Protein AF-A0A3N5NV02-F1 (afdb_monomer_lite)

Sequence (190 aa):
MDERTPALTETGPSPDLDQIIEIRDPDIDVEEVMARVRANVARRRAEGAYQEDLDAIAREVRDEVLATAAAEDLADRRSLVLTLAELDARWQLRERPFVSGLPVLGRLIVAARSAWNWMSTKWYVRPLIQQQSEFNGHAVRILRELVAEQQALADRVQNLEDLLRQQQIQIERLQSKSQDESGRGGSGRH

Secondary structure (DSSP, 8-state):
-----------PPPP-GGG------TT--HHHHHHHHHHHHHHHHHTTHHHHHHHHHHHHHHHHHHHHHHHHHHHHHHHHHHHHHHHHHHSS-PPPP-------S-HHHHHHHHHHHHHIIIIIHHHHHHHHHHHHHHHHHHHHHHHHHHHHHHHHHHHHHHHHHHHHHHHHHHHHHHHHHHHHHHTT--

Structure (mmCIF, N/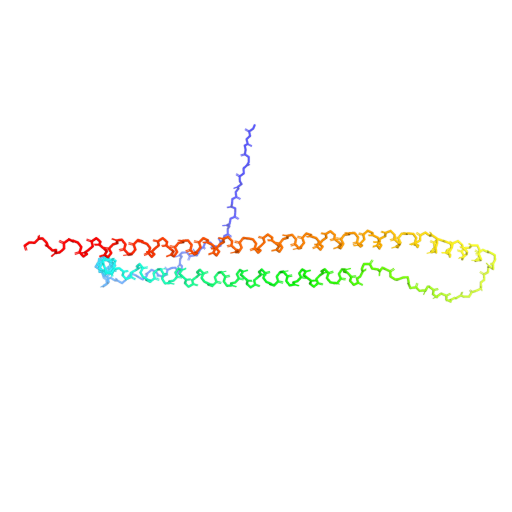CA/C/O backbone):
data_AF-A0A3N5NV02-F1
#
_entry.id   AF-A0A3N5NV02-F1
#
loop_
_atom_site.group_PDB
_atom_site.id
_atom_site.type_symbol
_atom_site.label_atom_id
_atom_site.label_alt_id
_atom_site.label_comp_id
_atom_site.label_asym_id
_atom_site.label_entity_id
_atom_site.label_seq_id
_atom_site.pdbx_PDB_ins_code
_atom_site.Cartn_x
_atom_site.Cartn_y
_atom_site.Cartn_z
_atom_site.occupancy
_atom_site.B_iso_or_equiv
_atom_site.auth_seq_id
_atom_site.auth_comp_id
_atom_site.auth_asym_id
_atom_site.auth_atom_id
_atom_site.pdbx_PDB_model_num
ATOM 1 N N . MET A 1 1 ? -23.987 34.991 -14.101 1.00 39.41 1 MET A N 1
ATOM 2 C CA . MET A 1 1 ? -23.636 33.860 -13.226 1.00 39.41 1 MET A CA 1
ATOM 3 C C . MET A 1 1 ? -24.910 33.077 -13.055 1.00 39.41 1 MET A C 1
ATOM 5 O O . MET A 1 1 ? -25.820 33.596 -12.432 1.00 39.41 1 MET A O 1
ATOM 9 N N . ASP A 1 2 ? -25.003 31.936 -13.723 1.00 39.97 2 ASP A N 1
ATOM 10 C CA . ASP A 1 2 ? -26.128 31.013 -13.600 1.00 39.97 2 ASP A CA 1
ATOM 11 C C . ASP A 1 2 ? -25.479 29.629 -13.545 1.00 39.97 2 ASP A C 1
ATOM 13 O O . ASP A 1 2 ? -24.818 29.202 -14.501 1.00 39.97 2 ASP A O 1
ATOM 17 N N . GLU A 1 3 ? -25.471 29.035 -12.355 1.00 49.16 3 GLU A N 1
ATOM 18 C CA . GLU A 1 3 ? -24.751 27.798 -12.076 1.00 49.16 3 GLU A CA 1
ATOM 19 C C . GLU A 1 3 ? -25.476 26.611 -12.713 1.00 49.16 3 GLU A C 1
ATOM 21 O O . GLU A 1 3 ? -26.600 26.255 -12.372 1.00 49.16 3 GLU A O 1
ATOM 26 N N . ARG A 1 4 ? -24.780 25.981 -13.660 1.00 53.44 4 ARG A N 1
ATOM 27 C CA . ARG A 1 4 ? -25.049 24.632 -14.155 1.00 53.44 4 ARG A CA 1
ATOM 28 C C . ARG A 1 4 ? -24.653 23.612 -13.091 1.00 53.44 4 ARG A C 1
ATOM 30 O O . ARG A 1 4 ? -23.475 23.600 -12.751 1.00 53.44 4 ARG A O 1
ATOM 37 N N . THR A 1 5 ? -25.519 22.664 -12.724 1.00 49.22 5 THR A N 1
ATOM 38 C CA . THR A 1 5 ? -25.190 21.216 -12.606 1.00 49.22 5 THR A CA 1
ATOM 39 C C . THR A 1 5 ? -26.480 20.372 -12.454 1.00 49.22 5 THR A C 1
ATOM 41 O O . THR A 1 5 ? -27.537 20.943 -12.217 1.00 49.22 5 THR A O 1
ATOM 44 N N . PRO A 1 6 ? -26.464 19.047 -12.701 1.00 48.53 6 PRO A N 1
ATOM 45 C CA . PRO A 1 6 ? -26.881 18.433 -13.956 1.00 48.53 6 PRO A CA 1
ATOM 46 C C . PRO A 1 6 ? -28.161 17.586 -13.827 1.00 48.53 6 PRO A C 1
ATOM 48 O O . PRO A 1 6 ? -28.534 17.119 -12.754 1.00 48.53 6 PRO A O 1
ATOM 51 N N . ALA A 1 7 ? -28.800 17.335 -14.968 1.00 44.41 7 ALA A N 1
ATOM 52 C CA . ALA A 1 7 ? -29.865 16.352 -15.102 1.00 44.41 7 ALA A CA 1
ATOM 53 C C . ALA A 1 7 ? -29.308 14.931 -14.907 1.00 44.41 7 ALA A C 1
ATOM 55 O O . ALA A 1 7 ? -28.459 14.482 -15.676 1.00 44.41 7 ALA A O 1
ATOM 56 N N . LEU A 1 8 ? -29.810 14.222 -13.8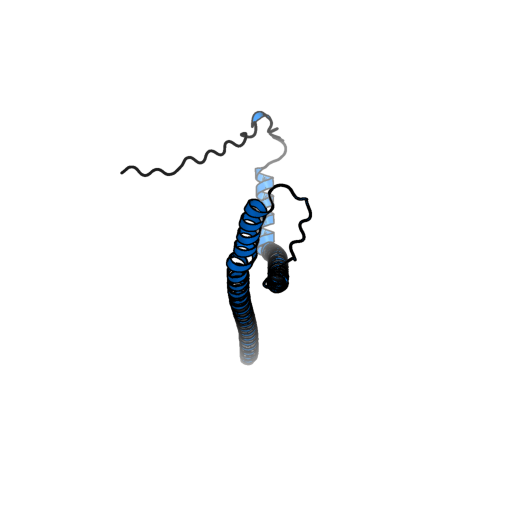95 1.00 44.81 8 LEU A N 1
ATOM 57 C CA . LEU A 1 8 ? -29.676 12.773 -13.775 1.00 44.81 8 LEU A 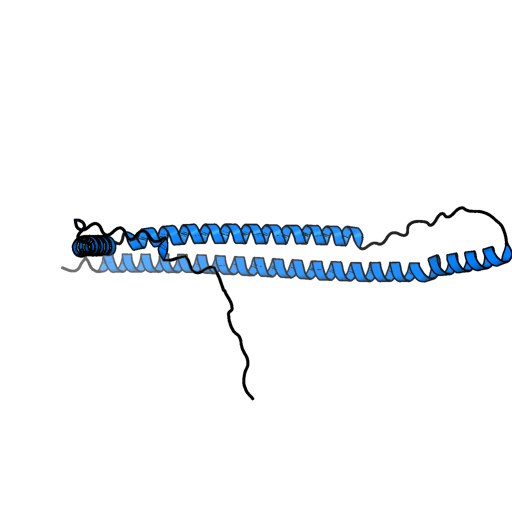CA 1
ATOM 58 C C . LEU A 1 8 ? -30.697 12.128 -14.719 1.00 44.81 8 LEU A C 1
ATOM 60 O O . LEU A 1 8 ? -31.854 11.915 -14.367 1.00 44.81 8 LEU A O 1
ATOM 64 N N . THR A 1 9 ? -30.283 11.867 -15.955 1.00 51.34 9 THR A N 1
ATOM 65 C CA . THR A 1 9 ? -30.969 10.922 -16.839 1.00 51.34 9 THR A CA 1
ATOM 66 C C . THR A 1 9 ? -30.591 9.504 -16.429 1.00 51.34 9 THR A C 1
ATOM 68 O O . THR A 1 9 ? -29.579 8.986 -16.889 1.00 51.34 9 THR A O 1
ATOM 71 N N . GLU A 1 10 ? -31.423 8.868 -15.607 1.00 47.19 10 GLU A N 1
ATOM 72 C CA . GLU A 1 10 ? -31.532 7.408 -15.562 1.00 47.19 10 GLU A CA 1
ATOM 73 C C . GLU A 1 10 ? -32.947 7.010 -15.985 1.00 47.19 10 GLU A C 1
ATOM 75 O O . GLU A 1 10 ? -33.859 6.825 -15.184 1.00 47.19 10 GLU A O 1
ATOM 80 N N . THR A 1 11 ? -33.144 6.908 -17.297 1.00 49.25 11 THR A N 1
ATOM 81 C CA . THR A 1 11 ? -34.257 6.166 -17.889 1.00 49.25 11 THR A CA 1
ATOM 82 C C . THR A 1 11 ? -33.937 4.675 -17.811 1.00 49.25 11 THR A C 1
ATOM 84 O O . THR A 1 11 ? -33.480 4.080 -18.787 1.00 49.25 11 THR A O 1
ATOM 87 N N . GLY A 1 12 ? -34.152 4.070 -16.644 1.00 54.41 12 GLY A N 1
ATOM 88 C CA . GLY A 1 12 ? -34.498 2.650 -16.589 1.00 54.41 12 GLY A CA 1
ATOM 89 C C . GLY A 1 12 ? -35.933 2.471 -17.107 1.00 54.41 12 GLY A C 1
ATOM 90 O O . GLY A 1 12 ? -36.740 3.392 -16.946 1.00 54.41 12 GLY A O 1
ATOM 91 N N . PRO A 1 13 ? -36.280 1.346 -17.760 1.00 55.25 13 PRO A N 1
ATOM 92 C CA . PRO A 1 13 ? -37.662 1.100 -18.157 1.00 55.25 13 PRO A CA 1
ATOM 93 C C . PRO A 1 13 ? -38.537 1.157 -16.901 1.00 55.25 13 PRO A C 1
ATOM 95 O O . PRO A 1 13 ? -38.320 0.387 -15.965 1.00 55.25 13 PRO A O 1
ATOM 98 N N . SER A 1 14 ? -39.491 2.097 -16.854 1.00 55.44 14 SER A N 1
ATOM 99 C CA . SER A 1 14 ? -40.532 2.058 -15.823 1.00 55.44 14 SER A CA 1
ATOM 100 C C . SER A 1 14 ? -41.189 0.682 -15.902 1.00 55.44 14 SER A C 1
ATOM 102 O O . SER A 1 14 ? -41.552 0.277 -17.010 1.00 55.44 14 SER A O 1
ATOM 104 N N . PRO A 1 15 ? -41.292 -0.058 -14.785 1.00 58.47 15 PRO A N 1
ATOM 105 C CA . PRO A 1 15 ? -41.992 -1.327 -14.791 1.00 58.47 15 PRO A CA 1
ATOM 106 C C . PRO A 1 15 ? -43.411 -1.052 -15.275 1.00 58.47 15 PRO A C 1
ATOM 108 O O . PRO A 1 15 ? -44.081 -0.157 -14.761 1.00 58.47 15 PRO A O 1
ATOM 111 N N . ASP A 1 16 ? -43.811 -1.774 -16.314 1.00 59.22 16 ASP A N 1
ATOM 112 C CA . ASP A 1 16 ? -45.139 -1.709 -16.906 1.00 59.22 16 ASP A CA 1
ATOM 113 C C . ASP A 1 16 ? -46.145 -2.101 -15.812 1.00 59.22 16 ASP A C 1
ATOM 115 O O . ASP A 1 16 ? -46.307 -3.281 -15.488 1.00 59.22 16 ASP A O 1
ATOM 119 N N . LEU A 1 17 ? -46.725 -1.098 -15.139 1.00 56.62 17 LEU A N 1
ATOM 120 C CA . LEU A 1 17 ? -47.575 -1.278 -13.951 1.00 56.62 17 LEU A CA 1
ATOM 121 C C . LEU A 1 17 ? -48.838 -2.094 -14.273 1.00 56.62 17 LEU A C 1
ATOM 123 O O . LEU A 1 17 ? -49.472 -2.629 -13.366 1.00 56.62 17 LEU A O 1
ATOM 127 N N . ASP A 1 18 ? -49.138 -2.257 -15.561 1.00 58.69 18 ASP A N 1
ATOM 128 C CA . ASP A 1 18 ? -50.227 -3.062 -16.104 1.00 58.69 18 ASP A CA 1
ATOM 129 C C . ASP A 1 18 ? -49.995 -4.583 -15.944 1.00 58.69 18 ASP A C 1
ATOM 131 O O . ASP A 1 18 ? -50.935 -5.366 -16.078 1.00 58.69 18 ASP A O 1
ATOM 135 N N . GLN A 1 19 ? -48.770 -5.028 -15.617 1.00 61.88 19 GLN A N 1
ATOM 136 C CA . GLN A 1 19 ? -48.456 -6.436 -15.303 1.00 61.88 19 GLN A CA 1
ATOM 137 C C . GLN A 1 19 ? -48.466 -6.756 -13.802 1.00 61.88 19 GLN A C 1
ATOM 139 O O . GLN A 1 19 ? -48.246 -7.906 -13.410 1.00 61.88 19 GLN A O 1
ATOM 144 N N . ILE A 1 20 ? -48.727 -5.769 -12.942 1.00 59.59 20 ILE A N 1
ATOM 145 C CA . ILE A 1 20 ? -48.900 -6.012 -11.511 1.00 59.59 20 ILE A CA 1
ATOM 146 C C . ILE A 1 20 ? -50.283 -6.634 -11.317 1.00 59.59 20 ILE A C 1
ATOM 148 O O . ILE A 1 20 ? -51.303 -5.949 -11.280 1.00 59.59 20 ILE A O 1
ATOM 152 N N . ILE A 1 21 ? -50.321 -7.960 -11.198 1.00 61.78 21 ILE A N 1
ATOM 153 C CA . ILE A 1 21 ? -51.529 -8.687 -10.807 1.00 61.78 21 ILE A CA 1
ATOM 154 C C . ILE A 1 21 ? -51.822 -8.324 -9.347 1.00 61.78 21 ILE A C 1
ATOM 156 O O . ILE A 1 21 ? -51.203 -8.851 -8.423 1.00 61.78 21 ILE A O 1
ATOM 160 N N . GLU A 1 22 ? -52.745 -7.386 -9.135 1.00 61.59 22 GLU A N 1
ATOM 161 C CA . GLU A 1 22 ? -53.203 -7.002 -7.802 1.00 61.59 22 GLU A CA 1
ATOM 162 C C . GLU A 1 22 ? -54.100 -8.113 -7.233 1.00 61.59 22 GLU A C 1
ATOM 164 O O . GLU A 1 22 ? -55.279 -8.235 -7.569 1.00 61.59 22 GLU A O 1
ATOM 169 N N . ILE A 1 23 ? -53.527 -8.959 -6.377 1.00 64.38 23 ILE A N 1
ATOM 170 C CA . ILE A 1 23 ? -54.255 -10.023 -5.680 1.00 64.38 23 ILE A CA 1
ATOM 171 C C . ILE A 1 23 ? -55.024 -9.385 -4.515 1.00 64.38 23 ILE A C 1
ATOM 173 O O . ILE A 1 23 ? -54.496 -9.240 -3.414 1.00 64.38 23 ILE A O 1
ATOM 177 N N . ARG A 1 24 ? -56.271 -8.967 -4.759 1.00 55.50 24 ARG A N 1
ATOM 178 C CA . ARG A 1 24 ? -57.214 -8.565 -3.703 1.00 55.50 24 ARG A CA 1
ATOM 179 C C . ARG A 1 24 ? -58.038 -9.780 -3.294 1.00 55.50 24 ARG A C 1
ATOM 181 O O . ARG A 1 24 ? -59.047 -10.074 -3.925 1.00 55.50 24 ARG A O 1
ATOM 188 N N . ASP A 1 25 ? -57.582 -10.493 -2.272 1.00 72.25 25 ASP A N 1
ATOM 189 C CA . ASP A 1 25 ? -58.357 -11.568 -1.655 1.00 72.25 25 ASP A CA 1
ATOM 190 C C . ASP A 1 25 ? -59.328 -10.952 -0.625 1.00 72.25 25 ASP A C 1
ATOM 192 O O . ASP A 1 25 ? -58.865 -10.409 0.382 1.00 72.25 25 ASP A O 1
ATOM 196 N N . PRO A 1 26 ? -60.651 -10.934 -0.882 1.00 67.38 26 PRO A N 1
ATOM 197 C CA . PRO A 1 26 ? -61.622 -10.277 -0.008 1.00 67.38 26 PRO A CA 1
ATOM 198 C C . PRO A 1 26 ? -61.791 -10.977 1.348 1.00 67.38 26 PRO A C 1
ATOM 200 O O . PRO A 1 26 ? -62.326 -10.360 2.268 1.00 67.38 26 PRO A O 1
ATOM 203 N N . ASP A 1 27 ? -61.325 -12.222 1.484 1.00 68.94 27 ASP A N 1
ATOM 204 C CA . ASP A 1 27 ? -61.403 -12.991 2.729 1.00 68.94 27 ASP A CA 1
ATOM 205 C C . ASP A 1 27 ? -60.181 -12.768 3.643 1.00 68.94 27 ASP A C 1
ATOM 207 O O . ASP A 1 27 ? -60.148 -13.251 4.778 1.00 68.94 27 ASP A O 1
ATOM 211 N N . ILE A 1 28 ? -59.169 -12.021 3.180 1.00 66.25 28 ILE A N 1
ATOM 212 C CA . ILE A 1 28 ? -57.981 -11.682 3.968 1.00 66.25 28 ILE A CA 1
ATOM 213 C C . ILE A 1 28 ? -58.134 -10.269 4.533 1.00 66.25 28 ILE A C 1
ATOM 215 O O . ILE A 1 28 ? -57.901 -9.270 3.853 1.00 66.25 28 ILE A O 1
ATOM 219 N N . ASP A 1 29 ? -58.461 -10.186 5.822 1.00 79.69 29 ASP A N 1
ATOM 220 C CA . ASP A 1 29 ? -58.440 -8.927 6.563 1.00 79.69 29 ASP A CA 1
ATOM 221 C C . ASP A 1 29 ? -56.985 -8.469 6.785 1.00 79.69 29 ASP A C 1
ATOM 223 O O . ASP A 1 29 ? -56.270 -8.912 7.691 1.00 79.69 29 ASP A O 1
ATOM 227 N N . VAL A 1 30 ? -56.521 -7.572 5.912 1.00 79.94 30 VAL A N 1
ATOM 228 C CA . VAL A 1 30 ? -55.179 -6.972 5.969 1.00 79.94 30 VAL A CA 1
ATOM 229 C C . VAL A 1 30 ? -54.965 -6.207 7.277 1.00 79.94 30 VAL A C 1
ATOM 231 O O . VAL A 1 30 ? -53.850 -6.195 7.808 1.00 79.94 30 VAL A O 1
ATOM 234 N N . GLU A 1 31 ? -56.014 -5.591 7.818 1.00 78.81 31 GLU A N 1
ATOM 235 C CA . GLU A 1 31 ? -55.974 -4.838 9.068 1.00 78.81 31 GLU A CA 1
ATOM 236 C C . GLU A 1 31 ? -55.642 -5.782 10.233 1.00 78.81 31 GLU A C 1
ATOM 238 O O . GLU A 1 31 ? -54.737 -5.503 11.032 1.00 78.81 31 GLU A O 1
ATOM 243 N N . GLU A 1 32 ? -56.307 -6.942 10.275 1.00 84.88 32 GLU A N 1
ATOM 244 C CA . GLU A 1 32 ? -56.071 -8.008 11.249 1.00 84.88 32 GLU A CA 1
ATOM 245 C C . GLU A 1 32 ? -54.673 -8.622 11.086 1.00 84.88 32 GLU A C 1
ATOM 247 O O . GLU A 1 32 ? -53.934 -8.774 12.067 1.00 84.88 32 GLU A O 1
ATOM 252 N N . VAL A 1 33 ? -54.252 -8.919 9.853 1.00 85.00 33 VAL A N 1
ATOM 253 C CA . VAL A 1 33 ? -52.918 -9.472 9.573 1.00 85.00 33 VAL A CA 1
ATOM 254 C C . VAL A 1 33 ? -51.827 -8.500 10.019 1.00 85.00 33 VAL A C 1
ATOM 256 O O . VAL A 1 33 ? -50.897 -8.898 10.725 1.00 85.00 33 VAL A O 1
ATOM 259 N N . MET A 1 34 ? -51.946 -7.216 9.684 1.00 82.56 34 MET A N 1
ATOM 260 C CA . MET A 1 34 ? -50.973 -6.198 10.078 1.00 82.56 34 MET A CA 1
ATOM 261 C C . MET A 1 34 ? -51.004 -5.934 11.584 1.00 82.56 34 MET A C 1
ATOM 263 O O . MET A 1 34 ? -49.951 -5.728 12.189 1.00 82.56 34 MET A O 1
ATOM 267 N N . ALA A 1 35 ? -52.171 -5.998 12.229 1.00 86.06 35 ALA A N 1
ATOM 268 C CA . ALA A 1 35 ? -52.272 -5.959 13.686 1.00 86.06 35 ALA A CA 1
ATOM 269 C C . ALA A 1 35 ? -51.541 -7.146 14.333 1.00 86.06 35 ALA A C 1
ATOM 271 O O . ALA A 1 35 ? -50.755 -6.951 15.265 1.00 86.06 35 ALA A O 1
ATOM 272 N N . ARG A 1 36 ? -51.709 -8.357 13.789 1.00 84.56 36 ARG A N 1
ATOM 273 C CA . ARG A 1 36 ? -51.037 -9.573 14.261 1.00 84.56 36 ARG A CA 1
ATOM 274 C C . ARG A 1 36 ? -49.525 -9.522 14.044 1.00 84.56 36 ARG A C 1
ATOM 276 O O . ARG A 1 36 ? -48.766 -9.928 14.923 1.00 84.56 36 ARG A O 1
ATOM 283 N N . VAL A 1 37 ? -49.070 -8.989 12.909 1.00 85.94 37 VAL A N 1
ATOM 284 C CA . VAL A 1 37 ? -47.643 -8.759 12.628 1.00 85.94 37 VAL A CA 1
ATOM 285 C C . VAL A 1 37 ? -47.069 -7.738 13.607 1.00 85.94 37 VAL A C 1
ATOM 287 O O . VAL A 1 37 ? -46.061 -8.029 14.248 1.00 85.94 37 VAL A O 1
ATOM 290 N N . ARG A 1 38 ? -47.729 -6.588 13.809 1.00 83.12 38 ARG A N 1
ATOM 291 C CA . ARG A 1 38 ? -47.294 -5.559 14.771 1.00 83.12 38 ARG A CA 1
ATOM 292 C C . ARG A 1 38 ? -47.187 -6.111 16.193 1.00 83.12 38 ARG A C 1
ATOM 294 O O . ARG A 1 38 ? -46.184 -5.864 16.857 1.00 83.12 38 ARG A O 1
ATOM 301 N N . ALA A 1 39 ? -48.166 -6.900 16.635 1.00 84.12 39 ALA A N 1
ATOM 302 C CA . ALA A 1 39 ? -48.150 -7.539 17.951 1.00 84.12 39 ALA A CA 1
ATOM 303 C C . ALA A 1 39 ? -46.997 -8.550 18.094 1.00 84.12 39 ALA A C 1
ATOM 305 O O . ALA A 1 39 ? -46.272 -8.536 19.089 1.00 84.12 39 ALA A O 1
ATOM 306 N N . ASN A 1 40 ? -46.773 -9.387 17.078 1.00 81.88 40 ASN A N 1
ATOM 307 C CA . ASN A 1 40 ? -45.671 -10.351 17.074 1.00 81.88 40 ASN A CA 1
ATOM 308 C C . ASN A 1 40 ? -44.295 -9.672 17.037 1.00 81.88 40 ASN A C 1
ATOM 310 O O . ASN A 1 40 ? -43.377 -10.125 17.721 1.00 81.88 40 ASN A O 1
ATOM 314 N N . VAL A 1 41 ? -44.152 -8.586 16.272 1.00 80.94 41 VAL A N 1
ATOM 315 C CA . VAL A 1 41 ? -42.926 -7.780 16.216 1.00 80.94 41 VAL A CA 1
ATOM 316 C C . VAL A 1 41 ? -42.673 -7.104 17.560 1.00 80.94 41 VAL A C 1
ATOM 318 O O . VAL A 1 41 ? -41.556 -7.181 18.057 1.00 80.94 41 VAL A O 1
ATOM 321 N N . ALA A 1 42 ? -43.689 -6.500 18.184 1.00 81.19 42 ALA A N 1
ATOM 322 C CA . ALA A 1 42 ? -43.561 -5.869 19.498 1.00 81.19 42 ALA A CA 1
ATOM 323 C C . ALA A 1 42 ? -43.149 -6.875 20.584 1.00 81.19 42 ALA A C 1
ATOM 325 O O . ALA A 1 42 ? -42.240 -6.590 21.361 1.00 81.19 42 ALA A O 1
ATOM 326 N N . ARG A 1 43 ? -43.753 -8.072 20.586 1.00 81.06 43 ARG A N 1
ATOM 327 C CA . ARG A 1 43 ? -43.387 -9.166 21.496 1.00 81.06 43 ARG A CA 1
ATOM 328 C C . ARG A 1 43 ? -41.926 -9.585 21.315 1.00 81.06 43 ARG A C 1
ATOM 330 O O . ARG A 1 43 ? -41.161 -9.542 22.268 1.00 81.06 43 ARG A O 1
ATOM 337 N N . ARG A 1 44 ? -41.513 -9.884 20.081 1.00 75.50 44 ARG A N 1
ATOM 338 C CA . ARG A 1 44 ? -40.125 -10.275 19.774 1.00 75.50 44 ARG A CA 1
ATOM 339 C C . ARG A 1 44 ? -39.104 -9.166 20.038 1.00 75.50 44 ARG A C 1
ATOM 341 O O . ARG A 1 44 ? -37.952 -9.449 20.345 1.00 75.50 44 ARG A O 1
ATOM 348 N N . ARG A 1 45 ? -39.513 -7.899 19.927 1.00 74.12 45 ARG A N 1
ATOM 349 C CA . ARG A 1 45 ? -38.683 -6.734 20.266 1.00 74.12 45 ARG A CA 1
ATOM 350 C C . ARG A 1 45 ? -38.506 -6.587 21.778 1.00 74.12 45 ARG A C 1
ATOM 352 O O . ARG A 1 45 ? -37.414 -6.250 22.213 1.00 74.12 45 ARG A O 1
ATOM 359 N N . ALA A 1 46 ? -39.545 -6.873 22.565 1.00 76.81 46 ALA A N 1
ATOM 360 C CA . ALA A 1 46 ? -39.462 -6.922 24.026 1.00 76.81 46 ALA A CA 1
ATOM 361 C C . ALA A 1 46 ? -38.623 -8.112 24.528 1.00 76.81 46 ALA A C 1
ATOM 363 O O . ALA A 1 46 ? -37.965 -8.008 25.556 1.00 76.81 46 ALA A O 1
ATOM 364 N N . GLU A 1 47 ? -38.610 -9.215 23.777 1.00 79.38 47 GLU A N 1
ATOM 365 C CA . GLU A 1 47 ? -37.787 -10.405 24.038 1.00 79.38 47 GLU A CA 1
ATOM 366 C C . GLU A 1 47 ? -36.314 -10.238 23.608 1.00 79.38 47 GLU A C 1
ATOM 368 O O . GLU A 1 47 ? -35.517 -11.142 23.823 1.00 79.38 47 GLU A O 1
ATOM 373 N N . GLY A 1 48 ? -35.931 -9.110 22.992 1.00 67.31 48 GLY A N 1
ATOM 374 C CA . GLY A 1 48 ? -34.548 -8.837 22.570 1.00 67.31 48 GLY A CA 1
ATOM 375 C C . GLY A 1 48 ? -34.061 -9.628 21.346 1.00 67.31 48 GLY A C 1
ATOM 376 O O . GLY A 1 48 ? -32.987 -9.336 20.828 1.00 67.31 48 GLY A O 1
ATOM 377 N N . ALA A 1 49 ? -34.869 -10.555 20.821 1.00 64.38 49 ALA A N 1
ATOM 378 C CA . ALA A 1 49 ? -34.494 -11.480 19.747 1.00 64.38 49 ALA A CA 1
ATOM 379 C C . ALA A 1 49 ? -34.045 -10.785 18.445 1.00 64.38 49 ALA A C 1
ATOM 381 O O . ALA A 1 49 ? -33.159 -11.273 17.755 1.00 64.38 49 ALA A O 1
ATOM 382 N N . TYR A 1 50 ? -34.605 -9.612 18.121 1.00 61.31 50 TYR A N 1
ATOM 383 C CA . TYR A 1 50 ? -34.162 -8.834 16.954 1.00 61.31 50 TYR A CA 1
ATOM 384 C C . TYR A 1 50 ? -32.779 -8.207 17.132 1.00 61.31 50 TYR A C 1
ATOM 386 O O . TYR A 1 50 ? -32.095 -7.972 16.143 1.00 61.31 50 TYR A O 1
ATOM 394 N N . GLN A 1 51 ? -32.385 -7.889 18.364 1.00 61.50 51 GLN A N 1
ATOM 395 C CA . GLN A 1 51 ? -31.100 -7.255 18.634 1.00 61.50 51 GLN A CA 1
ATOM 396 C C . GLN A 1 51 ? -29.972 -8.279 18.447 1.00 61.50 51 GLN A C 1
ATOM 398 O O . GLN A 1 51 ? -29.014 -8.011 17.734 1.00 61.50 51 GLN A O 1
ATOM 403 N N . GLU A 1 52 ? -30.151 -9.483 18.998 1.00 61.06 52 GLU A N 1
ATOM 404 C CA . GLU A 1 52 ? -29.188 -10.585 18.898 1.00 61.06 52 GLU A CA 1
ATOM 405 C C . GLU A 1 52 ? -28.996 -11.082 17.458 1.00 61.06 52 GLU A C 1
ATOM 407 O O . GLU A 1 52 ? -27.855 -11.264 17.031 1.00 61.06 52 GLU A O 1
ATOM 412 N N . ASP A 1 53 ? -30.085 -11.234 16.691 1.00 70.00 53 ASP A N 1
ATOM 413 C CA . ASP A 1 53 ? -30.016 -11.632 15.278 1.00 70.00 53 ASP A CA 1
ATOM 414 C C . ASP A 1 53 ? -29.324 -10.561 14.420 1.00 70.00 53 ASP A C 1
ATOM 416 O O . ASP A 1 53 ? -28.482 -10.881 13.582 1.00 70.00 53 ASP A O 1
ATOM 420 N N . LEU A 1 54 ? -29.622 -9.275 14.642 1.00 72.00 54 LEU A N 1
ATOM 421 C CA . LEU A 1 54 ? -28.959 -8.185 13.919 1.00 72.00 54 LEU A CA 1
ATOM 422 C C . LEU A 1 54 ? -27.476 -8.084 14.280 1.00 72.00 54 LEU A C 1
ATOM 424 O O . LEU A 1 54 ? -26.651 -7.886 13.392 1.00 72.00 54 LEU A O 1
ATOM 428 N N . ASP A 1 55 ? -27.127 -8.259 15.553 1.00 73.19 55 ASP A N 1
ATOM 429 C CA . ASP A 1 55 ? -25.741 -8.238 16.016 1.00 73.19 55 ASP A CA 1
ATOM 430 C C . ASP A 1 55 ? -24.955 -9.465 15.531 1.00 73.19 55 ASP A C 1
ATOM 432 O O . ASP A 1 55 ? -23.740 -9.386 15.335 1.00 73.19 55 ASP A O 1
ATOM 436 N N . ALA A 1 56 ? -25.609 -10.614 15.342 1.00 73.44 56 ALA A N 1
ATOM 437 C CA . ALA A 1 56 ? -25.007 -11.804 14.745 1.00 73.44 56 ALA A CA 1
ATOM 438 C C . ALA A 1 56 ? -24.715 -11.592 13.254 1.00 73.44 56 ALA A C 1
ATOM 440 O O . ALA A 1 56 ? -23.574 -11.767 12.828 1.00 73.44 56 ALA A O 1
ATOM 441 N N . ILE A 1 57 ? -25.702 -11.112 12.495 1.00 75.25 57 ILE A N 1
ATOM 442 C CA . ILE A 1 57 ? -25.553 -10.807 11.065 1.00 75.25 57 ILE A CA 1
ATOM 443 C C . ILE A 1 57 ? -24.514 -9.695 10.856 1.00 75.25 57 ILE A C 1
ATOM 445 O O . ILE A 1 57 ? -23.658 -9.789 9.981 1.00 75.25 57 ILE A O 1
ATOM 449 N N . ALA A 1 58 ? -24.534 -8.646 11.683 1.00 74.62 58 ALA A N 1
ATOM 450 C CA . ALA A 1 58 ? -23.571 -7.551 11.596 1.00 74.62 58 ALA A CA 1
ATOM 451 C C . ALA A 1 58 ? -22.133 -8.004 11.894 1.00 74.62 58 ALA A C 1
ATOM 453 O O . ALA A 1 58 ? -21.193 -7.452 11.320 1.00 74.62 58 ALA A O 1
ATOM 454 N N . ARG A 1 59 ? -21.948 -8.992 12.782 1.00 74.62 59 ARG A N 1
ATOM 455 C CA . ARG A 1 59 ? -20.638 -9.610 13.036 1.00 74.62 59 ARG A CA 1
ATOM 456 C C . ARG A 1 59 ? -20.178 -10.446 11.850 1.00 74.62 59 ARG A C 1
ATOM 458 O O . ARG A 1 59 ? -19.062 -10.246 11.393 1.00 74.62 59 ARG A O 1
ATOM 465 N N . GLU A 1 60 ? -21.047 -11.299 11.321 1.00 81.31 60 GLU A N 1
ATOM 466 C CA . GLU A 1 60 ? -20.744 -12.151 10.167 1.00 81.31 60 GLU A CA 1
ATOM 467 C C . GLU A 1 60 ? -20.330 -11.328 8.938 1.00 81.31 60 GLU A C 1
ATOM 469 O O . GLU A 1 60 ? -19.259 -11.547 8.375 1.00 81.31 60 GLU A O 1
ATOM 474 N N . VAL A 1 61 ? -21.106 -10.294 8.598 1.00 80.38 61 VAL A N 1
ATOM 475 C CA . VAL A 1 61 ? -20.792 -9.389 7.480 1.00 80.38 61 VAL A CA 1
ATOM 476 C C . VAL A 1 61 ? -19.490 -8.624 7.727 1.00 80.38 61 VAL A C 1
ATOM 478 O O . VAL A 1 61 ? -18.692 -8.440 6.810 1.00 80.38 61 VAL A O 1
ATOM 481 N N . ARG A 1 62 ? -19.242 -8.168 8.961 1.00 75.69 62 ARG A N 1
ATOM 482 C CA . ARG A 1 62 ? -17.989 -7.481 9.302 1.00 75.69 62 ARG A CA 1
ATOM 483 C C . ARG A 1 62 ? -16.784 -8.403 9.123 1.00 75.69 62 ARG A C 1
ATOM 485 O O . ARG A 1 62 ? -15.783 -7.963 8.563 1.00 75.69 62 ARG A O 1
ATOM 492 N N . ASP A 1 63 ? -16.874 -9.638 9.599 1.00 79.38 63 ASP A N 1
ATOM 493 C CA . ASP A 1 63 ? -15.779 -10.604 9.534 1.00 79.38 63 ASP A CA 1
ATOM 494 C C . ASP A 1 63 ? -15.467 -10.986 8.080 1.00 79.38 63 ASP A C 1
ATOM 496 O O . ASP A 1 63 ? -14.298 -11.044 7.698 1.00 79.38 63 ASP A O 1
ATOM 500 N N . GLU A 1 64 ? -16.491 -11.148 7.240 1.00 78.62 64 GLU A N 1
ATOM 501 C CA . GLU A 1 64 ? -16.329 -11.413 5.807 1.00 78.62 64 GLU A CA 1
ATOM 502 C C . GLU A 1 64 ? -15.686 -10.231 5.060 1.00 78.62 64 GLU A C 1
ATOM 504 O O . GLU A 1 64 ? -14.750 -10.416 4.273 1.00 78.62 64 GLU A O 1
ATOM 509 N N . VAL A 1 65 ? -16.121 -8.999 5.347 1.00 73.12 65 VAL A N 1
ATOM 510 C CA . VAL A 1 65 ? -15.537 -7.783 4.756 1.00 73.12 65 VAL A CA 1
ATOM 511 C C . VAL A 1 65 ? -14.079 -7.602 5.191 1.00 73.12 65 VAL A C 1
ATOM 513 O O . VAL A 1 65 ? -13.227 -7.299 4.356 1.00 73.12 65 VAL A O 1
ATOM 516 N N . LEU A 1 66 ? -13.760 -7.833 6.470 1.00 75.56 66 LEU A N 1
ATOM 517 C CA . LEU A 1 66 ? -12.386 -7.760 6.980 1.00 75.56 66 LEU A CA 1
ATOM 518 C C . LEU A 1 66 ? -11.490 -8.848 6.378 1.00 75.56 66 LEU A C 1
ATOM 520 O O . LEU A 1 66 ? -10.349 -8.565 6.014 1.00 75.56 66 LEU A O 1
ATOM 524 N N . ALA A 1 67 ? -11.996 -10.075 6.241 1.00 71.81 67 ALA A N 1
ATOM 525 C CA . ALA A 1 67 ? -11.257 -11.176 5.630 1.00 71.81 67 ALA A CA 1
ATOM 526 C C . ALA A 1 67 ? -10.955 -10.909 4.148 1.00 71.81 67 ALA A C 1
ATOM 528 O O . ALA A 1 67 ? -9.839 -11.158 3.690 1.00 71.81 67 ALA A O 1
ATOM 529 N N . THR A 1 68 ? -11.925 -10.355 3.417 1.00 71.12 68 THR A N 1
ATOM 530 C CA . THR A 1 68 ? -11.766 -9.992 2.003 1.00 71.12 68 THR A CA 1
ATOM 531 C C . THR A 1 68 ? -10.752 -8.861 1.841 1.00 71.12 68 THR A C 1
ATOM 533 O O . THR A 1 68 ? -9.805 -8.998 1.069 1.00 71.12 68 THR A O 1
ATOM 536 N N . ALA A 1 69 ? -10.865 -7.796 2.641 1.00 63.97 69 ALA A N 1
ATOM 537 C CA . ALA A 1 69 ? -9.923 -6.677 2.615 1.00 63.97 69 ALA A CA 1
ATOM 538 C C . ALA A 1 69 ? -8.485 -7.105 2.967 1.00 63.97 69 ALA A C 1
ATOM 540 O O . ALA A 1 69 ? -7.527 -6.668 2.330 1.00 63.97 69 ALA A O 1
ATOM 541 N N . ALA A 1 70 ? -8.318 -8.001 3.945 1.00 66.94 70 ALA A N 1
ATOM 542 C CA . ALA A 1 70 ? -7.009 -8.546 4.301 1.00 66.94 70 ALA A CA 1
ATOM 543 C C . ALA A 1 70 ? -6.418 -9.427 3.184 1.00 66.94 70 ALA A C 1
ATOM 545 O O . ALA A 1 70 ? -5.210 -9.395 2.939 1.00 66.94 70 ALA A O 1
ATOM 546 N N . ALA A 1 71 ? -7.253 -10.209 2.494 1.00 67.31 71 ALA A N 1
ATOM 547 C CA . ALA A 1 71 ? -6.820 -11.029 1.366 1.00 67.31 71 ALA A CA 1
ATOM 548 C C . ALA A 1 71 ? -6.378 -10.174 0.165 1.00 67.31 71 ALA A C 1
ATOM 550 O O . ALA A 1 71 ? -5.367 -10.494 -0.465 1.00 67.31 71 ALA A O 1
ATOM 551 N N . GLU A 1 72 ? -7.092 -9.082 -0.118 1.00 70.00 72 GLU A N 1
ATOM 552 C CA . GLU A 1 72 ? -6.741 -8.116 -1.165 1.00 70.00 72 GLU A CA 1
ATOM 553 C C . GLU A 1 72 ? -5.423 -7.388 -0.853 1.00 70.00 72 GLU A C 1
ATOM 555 O O . GLU A 1 72 ? -4.521 -7.385 -1.690 1.00 70.00 72 GLU A O 1
A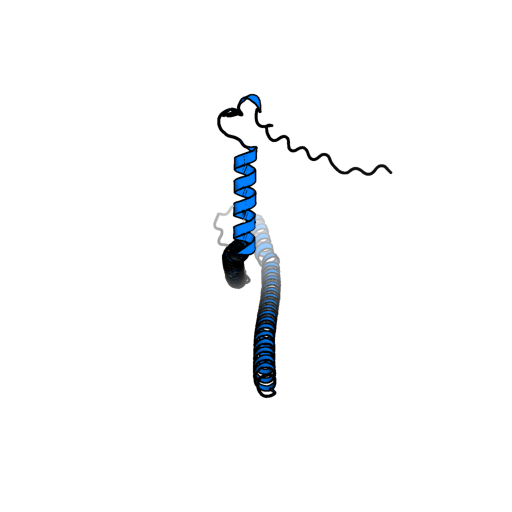TOM 560 N N . ASP A 1 73 ? -5.237 -6.880 0.371 1.00 72.69 73 ASP A N 1
ATOM 561 C CA . ASP A 1 73 ? -3.995 -6.199 0.779 1.00 72.69 73 ASP A CA 1
ATOM 562 C C . ASP A 1 73 ? -2.768 -7.133 0.723 1.00 72.69 73 ASP A C 1
ATOM 564 O O . ASP A 1 73 ? -1.690 -6.751 0.253 1.00 72.69 73 ASP A O 1
ATOM 568 N N . LEU A 1 74 ? -2.921 -8.401 1.126 1.00 70.62 74 LEU A N 1
ATOM 569 C CA . LEU A 1 74 ? -1.861 -9.407 0.992 1.00 70.62 74 LEU A CA 1
ATOM 570 C C . LEU A 1 74 ? -1.537 -9.722 -0.476 1.00 70.62 74 LEU A C 1
ATOM 572 O O . LEU A 1 74 ? -0.363 -9.913 -0.819 1.00 70.62 74 LEU A O 1
ATOM 576 N N . ALA A 1 75 ? -2.550 -9.790 -1.344 1.00 71.00 75 ALA A N 1
ATOM 577 C CA . ALA A 1 75 ? -2.373 -10.030 -2.773 1.00 71.00 75 ALA A CA 1
ATOM 578 C C . ALA A 1 75 ? -1.655 -8.856 -3.459 1.00 71.00 75 ALA A C 1
ATOM 580 O O . ALA A 1 75 ? -0.693 -9.081 -4.203 1.00 71.00 75 ALA A O 1
ATOM 581 N N . ASP A 1 76 ? -2.042 -7.621 -3.143 1.00 74.56 76 ASP A N 1
ATOM 582 C CA . ASP A 1 76 ? -1.414 -6.401 -3.653 1.00 74.56 76 ASP A CA 1
ATOM 583 C C . ASP A 1 76 ? 0.026 -6.253 -3.166 1.00 74.56 76 ASP A C 1
ATOM 585 O O . ASP A 1 76 ? 0.940 -5.983 -3.952 1.00 74.56 76 ASP A O 1
ATOM 589 N N . ARG A 1 77 ? 0.292 -6.523 -1.884 1.00 72.50 77 ARG A N 1
ATOM 590 C CA . ARG A 1 77 ? 1.663 -6.462 -1.365 1.00 72.50 77 ARG A CA 1
ATOM 591 C C . ARG A 1 77 ? 2.552 -7.525 -2.020 1.00 72.50 77 ARG A C 1
ATOM 593 O O . ARG A 1 77 ? 3.713 -7.253 -2.334 1.00 72.50 77 ARG A O 1
ATOM 600 N N . ARG A 1 78 ? 2.014 -8.716 -2.308 1.00 71.31 78 ARG A N 1
ATOM 601 C CA . ARG A 1 78 ? 2.733 -9.782 -3.028 1.00 71.31 78 ARG A CA 1
ATOM 602 C C . ARG A 1 78 ? 3.012 -9.413 -4.484 1.00 71.31 78 ARG A C 1
ATOM 604 O O . ARG A 1 78 ? 4.124 -9.652 -4.958 1.00 71.31 78 ARG A O 1
ATOM 611 N N . SER A 1 79 ? 2.038 -8.838 -5.188 1.00 75.88 79 SER A N 1
ATOM 612 C CA . SER A 1 79 ? 2.198 -8.416 -6.584 1.00 75.88 79 SER A CA 1
ATOM 613 C C . SER A 1 79 ? 3.253 -7.314 -6.718 1.00 75.88 79 SER A C 1
ATOM 615 O O . SER A 1 79 ? 4.100 -7.362 -7.616 1.00 75.88 79 SER A O 1
ATOM 617 N N . LEU A 1 80 ? 3.290 -6.385 -5.763 1.00 74.75 80 LEU A N 1
ATOM 618 C CA . LEU A 1 80 ? 4.277 -5.315 -5.702 1.00 74.75 80 LEU A CA 1
ATOM 619 C C . LEU A 1 80 ? 5.694 -5.859 -5.470 1.00 74.75 80 LEU A C 1
ATOM 621 O O . LEU A 1 80 ? 6.623 -5.472 -6.180 1.00 74.75 80 LEU A O 1
ATOM 625 N N . VAL A 1 81 ? 5.865 -6.805 -4.539 1.00 76.56 81 VAL A N 1
ATOM 626 C CA . VAL A 1 81 ? 7.158 -7.475 -4.297 1.00 76.56 81 VAL A CA 1
ATOM 627 C C . VAL A 1 81 ? 7.660 -8.190 -5.553 1.00 76.56 81 VAL A C 1
ATOM 629 O O . VAL A 1 81 ? 8.834 -8.060 -5.905 1.00 76.56 81 VAL A O 1
ATOM 632 N N . LEU A 1 82 ? 6.781 -8.906 -6.260 1.00 76.81 82 LEU A N 1
ATOM 633 C CA . LEU A 1 82 ? 7.134 -9.578 -7.514 1.00 76.81 82 LEU A CA 1
ATOM 634 C C . LEU A 1 82 ? 7.520 -8.575 -8.608 1.00 76.81 82 LEU A C 1
ATOM 636 O O . LEU A 1 82 ? 8.530 -8.763 -9.282 1.00 76.81 82 LEU A O 1
ATOM 640 N N . THR A 1 83 ? 6.770 -7.480 -8.733 1.00 73.12 83 THR A N 1
ATOM 641 C CA . THR A 1 83 ? 7.037 -6.430 -9.725 1.00 73.12 83 THR A CA 1
ATOM 642 C C . THR A 1 83 ? 8.374 -5.742 -9.459 1.00 73.12 83 THR A C 1
ATOM 644 O O . THR A 1 83 ? 9.145 -5.513 -10.389 1.00 73.12 83 THR A O 1
ATOM 647 N N . LEU A 1 84 ? 8.704 -5.463 -8.194 1.00 74.06 84 LEU A N 1
ATOM 648 C CA . LEU A 1 84 ? 10.007 -4.909 -7.820 1.00 74.06 84 LEU A CA 1
ATOM 649 C C . LEU A 1 84 ? 11.155 -5.884 -8.071 1.00 74.06 84 LEU A C 1
ATOM 651 O O . LEU A 1 84 ? 12.219 -5.457 -8.517 1.00 74.06 84 LEU A O 1
ATOM 655 N N . ALA A 1 85 ? 10.953 -7.177 -7.816 1.00 72.12 85 ALA A N 1
ATOM 656 C CA . ALA A 1 85 ? 11.939 -8.201 -8.145 1.00 72.12 85 ALA A CA 1
ATOM 657 C C . ALA A 1 85 ? 12.174 -8.291 -9.663 1.00 72.12 85 ALA A C 1
ATOM 659 O O . ALA A 1 85 ? 13.312 -8.431 -10.109 1.00 72.12 85 ALA A O 1
ATOM 660 N N . GLU A 1 86 ? 11.122 -8.154 -10.470 1.00 72.62 86 GLU A N 1
ATOM 661 C CA . GLU A 1 86 ? 11.229 -8.146 -11.929 1.00 72.62 86 GLU A CA 1
ATOM 662 C C . GLU A 1 86 ? 11.886 -6.865 -12.464 1.00 72.62 86 GLU A C 1
ATOM 664 O O . GLU A 1 86 ? 12.713 -6.935 -13.379 1.00 72.62 86 GLU A O 1
ATOM 669 N N . LEU A 1 87 ? 11.593 -5.705 -11.866 1.00 71.56 87 LEU A N 1
ATOM 670 C CA . LEU A 1 87 ? 12.275 -4.445 -12.171 1.00 71.56 87 LEU A CA 1
ATOM 671 C C . LEU A 1 87 ? 13.773 -4.540 -11.847 1.00 71.56 87 LEU A C 1
ATOM 673 O O . LEU A 1 87 ? 14.609 -4.130 -12.651 1.00 71.56 87 LEU A O 1
ATOM 677 N N . ASP A 1 88 ? 14.117 -5.136 -10.704 1.00 68.88 88 ASP A N 1
ATOM 678 C CA . ASP A 1 88 ? 15.501 -5.359 -10.287 1.00 68.88 88 ASP A CA 1
ATOM 679 C C . ASP A 1 88 ? 16.227 -6.366 -11.197 1.00 68.88 88 ASP A C 1
ATOM 681 O O . ASP A 1 88 ? 17.389 -6.186 -11.547 1.00 68.88 88 ASP A O 1
ATOM 685 N N . ALA A 1 89 ? 15.545 -7.397 -11.690 1.00 69.81 89 ALA A N 1
ATOM 686 C CA . ALA A 1 89 ? 16.142 -8.312 -12.662 1.00 69.81 89 ALA A CA 1
ATOM 687 C C . ALA A 1 89 ? 16.424 -7.641 -14.023 1.00 69.81 89 ALA A C 1
ATOM 689 O O . ALA A 1 89 ? 17.278 -8.103 -14.784 1.00 69.81 89 ALA A O 1
ATOM 690 N N . ARG A 1 90 ? 15.699 -6.563 -14.347 1.00 66.81 90 ARG A N 1
ATOM 691 C CA . ARG A 1 90 ? 15.731 -5.892 -15.656 1.00 66.81 90 ARG A CA 1
ATOM 692 C C . ARG A 1 90 ? 16.427 -4.534 -15.657 1.00 66.81 90 ARG A C 1
ATOM 694 O O . ARG A 1 90 ? 16.577 -3.956 -16.733 1.00 66.81 90 ARG A O 1
ATOM 701 N N . TRP A 1 91 ? 16.877 -4.025 -14.506 1.00 61.31 91 TRP A N 1
ATOM 702 C CA . TRP A 1 91 ? 17.500 -2.698 -14.437 1.00 61.31 91 TRP A CA 1
ATOM 703 C C . TRP A 1 91 ? 18.812 -2.624 -15.236 1.00 61.31 91 TRP A C 1
ATOM 705 O O . TRP A 1 91 ? 19.130 -1.566 -15.777 1.00 61.31 91 TRP A O 1
ATOM 715 N N . GLN A 1 92 ? 19.539 -3.743 -15.377 1.00 51.97 92 GLN A N 1
ATOM 716 C CA . GLN A 1 92 ? 20.726 -3.842 -16.232 1.00 51.97 92 GLN A CA 1
ATOM 717 C C . GLN A 1 92 ? 20.361 -4.180 -17.677 1.00 51.97 92 GLN A C 1
ATOM 719 O O . GLN A 1 92 ? 20.070 -5.328 -18.028 1.00 51.97 92 GLN A O 1
ATOM 724 N N . LEU A 1 93 ? 20.467 -3.185 -18.550 1.00 56.22 93 LEU A N 1
ATOM 725 C CA . LEU A 1 93 ? 20.262 -3.362 -19.978 1.00 56.22 93 LEU A CA 1
ATOM 726 C C . LEU A 1 93 ? 21.546 -3.941 -20.614 1.00 56.22 93 LEU A C 1
ATOM 728 O O . LEU A 1 93 ? 22.541 -3.244 -20.800 1.00 56.22 93 LEU A O 1
ATOM 732 N N . ARG A 1 94 ? 21.557 -5.248 -20.914 1.00 51.91 94 ARG A N 1
ATOM 733 C CA . ARG A 1 94 ? 22.705 -5.933 -21.547 1.00 51.91 94 ARG A CA 1
ATOM 734 C C . ARG A 1 94 ? 22.746 -5.671 -23.058 1.00 51.91 94 ARG A C 1
ATOM 736 O O . ARG A 1 94 ? 21.798 -6.006 -23.767 1.00 51.91 94 ARG A O 1
ATOM 743 N N . GLU A 1 95 ? 23.861 -5.134 -23.561 1.00 47.47 95 GLU A N 1
ATOM 744 C CA . GLU A 1 95 ? 24.115 -4.972 -25.003 1.00 47.47 95 GLU A CA 1
ATOM 745 C C . GLU A 1 95 ? 24.078 -6.336 -25.725 1.00 47.47 95 GLU A C 1
ATOM 747 O O . GLU A 1 95 ? 24.812 -7.259 -25.370 1.00 47.47 95 GLU A O 1
ATOM 752 N N . ARG A 1 96 ? 23.244 -6.475 -26.768 1.00 47.25 96 ARG A N 1
ATOM 753 C CA . ARG A 1 96 ? 23.316 -7.611 -27.704 1.00 47.25 96 ARG A CA 1
ATOM 754 C C . ARG A 1 96 ? 24.325 -7.282 -28.810 1.00 47.25 96 ARG A C 1
ATOM 756 O O . ARG A 1 96 ? 24.206 -6.214 -29.413 1.00 47.25 96 ARG A O 1
ATOM 763 N N . PRO A 1 97 ? 25.296 -8.160 -29.121 1.00 48.12 97 PRO A N 1
ATOM 764 C CA . PRO A 1 97 ? 26.232 -7.900 -30.207 1.00 48.12 97 PRO A CA 1
ATOM 765 C C . PRO A 1 97 ? 25.492 -7.884 -31.551 1.00 48.12 97 PRO A C 1
ATOM 767 O O . PRO A 1 97 ? 24.821 -8.847 -31.920 1.00 48.12 97 PRO A O 1
ATOM 770 N N . PHE A 1 98 ? 25.623 -6.781 -32.290 1.00 46.34 98 PHE A N 1
ATOM 771 C CA . PHE A 1 98 ? 25.126 -6.668 -33.659 1.00 46.34 98 PHE A CA 1
ATOM 772 C C . PHE A 1 98 ? 26.026 -7.474 -34.604 1.00 46.34 98 PHE A C 1
ATOM 774 O O . PHE A 1 98 ? 27.181 -7.115 -34.826 1.00 46.34 98 PHE A O 1
ATOM 781 N N . VAL A 1 99 ? 25.486 -8.542 -35.190 1.00 44.44 99 VAL A N 1
ATOM 782 C CA . VAL A 1 99 ? 26.077 -9.245 -36.338 1.00 44.44 99 VAL A CA 1
ATOM 783 C C . VAL A 1 99 ? 25.187 -9.006 -37.550 1.00 44.44 99 VAL A C 1
ATOM 785 O O . VAL A 1 99 ? 24.071 -9.514 -37.617 1.00 44.44 99 VAL A O 1
ATOM 788 N N . SER A 1 100 ? 25.666 -8.214 -38.507 1.00 48.72 100 SER A N 1
ATOM 789 C CA . SER A 1 100 ? 25.015 -8.028 -39.804 1.00 48.72 100 SER A CA 1
ATOM 790 C C . SER A 1 100 ? 25.962 -8.456 -40.923 1.00 48.72 100 SER A C 1
ATOM 792 O O . SER A 1 100 ? 27.028 -7.878 -41.125 1.00 48.72 100 SER A O 1
ATOM 794 N N . GLY A 1 101 ? 25.569 -9.509 -41.640 1.00 63.44 101 GLY A N 1
ATOM 795 C CA . GLY A 1 101 ? 26.158 -9.901 -42.915 1.00 63.44 101 GLY A CA 1
ATOM 796 C C . GLY A 1 101 ? 25.255 -9.434 -44.049 1.00 63.44 101 GLY A C 1
ATOM 797 O O . GLY A 1 101 ? 24.056 -9.664 -43.963 1.00 63.44 101 GLY A O 1
ATOM 798 N N . LEU A 1 102 ? 25.818 -8.763 -45.060 1.00 47.44 102 LEU A N 1
ATOM 799 C CA . LEU A 1 102 ? 25.387 -8.749 -46.471 1.00 47.44 102 LEU A CA 1
ATOM 800 C C . LEU A 1 102 ? 26.353 -7.867 -47.311 1.00 47.44 102 LEU A C 1
ATOM 802 O O . LEU A 1 102 ? 27.055 -7.022 -46.747 1.00 47.44 102 LEU A O 1
ATOM 806 N N . PRO A 1 103 ? 26.466 -8.101 -48.636 1.00 53.41 103 PRO A N 1
ATOM 807 C CA . PRO A 1 103 ? 27.722 -7.962 -49.364 1.00 53.41 103 PRO A CA 1
ATOM 808 C C . PRO A 1 103 ? 27.871 -6.693 -50.223 1.00 53.41 103 PRO A C 1
ATOM 810 O O . PRO A 1 103 ? 26.935 -6.166 -50.813 1.00 53.41 103 PRO A O 1
ATOM 813 N N . VAL A 1 104 ? 29.139 -6.278 -50.280 1.00 55.84 104 VAL A N 1
ATOM 814 C CA . VAL A 1 104 ? 29.934 -5.587 -51.312 1.00 55.84 104 VAL A CA 1
ATOM 815 C C . VAL A 1 104 ? 29.204 -5.089 -52.568 1.00 55.84 104 VAL A C 1
ATOM 817 O O . VAL A 1 104 ? 29.016 -5.858 -53.499 1.00 55.84 104 VAL A O 1
ATOM 820 N N . LEU A 1 105 ? 28.991 -3.771 -52.663 1.00 48.94 105 LEU A N 1
ATOM 821 C CA . LEU A 1 105 ? 29.244 -2.965 -53.873 1.00 48.94 105 LEU A CA 1
ATOM 822 C C . LEU A 1 105 ? 29.266 -1.473 -53.479 1.00 48.94 105 LEU A C 1
ATOM 824 O O . LEU A 1 105 ? 28.252 -0.897 -53.105 1.00 48.94 105 LEU A O 1
ATOM 828 N N . GLY A 1 106 ? 30.465 -0.871 -53.496 1.00 44.03 106 GLY A N 1
ATOM 829 C CA . GLY A 1 106 ? 30.714 0.530 -53.108 1.00 44.03 106 GLY A CA 1
ATOM 830 C C . GLY A 1 106 ? 31.684 0.704 -51.930 1.00 44.03 106 GLY A C 1
ATOM 831 O O . GLY A 1 106 ? 31.374 1.419 -50.986 1.00 44.03 106 GLY A O 1
ATOM 832 N N . ARG A 1 107 ? 32.853 0.044 -51.948 1.00 57.69 107 ARG A N 1
ATOM 833 C CA . ARG A 1 107 ? 33.760 -0.113 -50.786 1.00 57.69 107 ARG A CA 1
ATOM 834 C C . ARG A 1 107 ? 34.037 1.161 -49.968 1.00 57.69 107 ARG A C 1
ATOM 836 O O . ARG A 1 107 ? 34.057 1.062 -48.752 1.00 57.69 107 ARG A O 1
ATOM 843 N N . LEU A 1 108 ? 34.211 2.332 -50.587 1.00 59.81 108 LEU A N 1
ATOM 844 C CA . LEU A 1 108 ? 34.498 3.588 -49.869 1.00 59.81 108 LEU A CA 1
ATOM 845 C C . LEU A 1 108 ? 33.256 4.238 -49.241 1.00 59.81 108 LEU A C 1
ATOM 847 O O . LEU A 1 108 ? 33.281 4.597 -48.068 1.00 59.81 108 LEU A O 1
ATOM 851 N N . ILE A 1 109 ? 32.154 4.346 -49.989 1.00 63.41 109 ILE A N 1
ATOM 852 C CA . ILE A 1 109 ? 30.893 4.921 -49.486 1.00 63.41 109 ILE A CA 1
ATOM 853 C C . ILE A 1 109 ? 30.269 3.992 -48.438 1.00 63.41 109 ILE A C 1
ATOM 855 O O . ILE A 1 109 ? 29.790 4.449 -47.402 1.00 63.41 109 ILE A O 1
ATOM 859 N N . VAL A 1 110 ? 30.342 2.678 -48.663 1.00 63.03 110 VAL A N 1
ATOM 860 C CA . VAL A 1 110 ? 29.938 1.662 -47.687 1.00 63.03 110 VAL A CA 1
ATOM 861 C C . VAL A 1 110 ? 30.861 1.695 -46.472 1.00 63.03 110 VAL A C 1
ATOM 863 O O . VAL A 1 110 ? 30.349 1.644 -45.365 1.00 63.03 110 VAL A O 1
ATOM 866 N N . ALA A 1 111 ? 32.183 1.855 -46.618 1.00 61.97 111 ALA A N 1
ATOM 867 C CA . ALA A 1 111 ? 33.075 1.980 -45.461 1.00 61.97 111 ALA A CA 1
ATOM 868 C C . ALA A 1 111 ? 32.773 3.233 -44.631 1.00 61.97 111 ALA A C 1
ATOM 870 O O . ALA A 1 111 ? 32.686 3.128 -43.414 1.00 61.97 111 ALA A O 1
ATOM 871 N N . ALA A 1 112 ? 32.542 4.387 -45.262 1.00 65.38 112 ALA A N 1
ATOM 872 C CA . ALA A 1 112 ? 32.178 5.615 -44.558 1.00 65.38 112 ALA A CA 1
ATOM 873 C C . ALA A 1 112 ? 30.818 5.491 -43.851 1.00 65.38 112 ALA A C 1
ATOM 875 O O . ALA A 1 112 ? 30.692 5.844 -42.680 1.00 65.38 112 ALA A O 1
ATOM 876 N N . ARG A 1 113 ? 29.806 4.928 -44.526 1.00 67.44 113 ARG A N 1
ATOM 877 C CA . ARG A 1 113 ? 28.468 4.732 -43.951 1.00 67.44 113 ARG A CA 1
ATOM 878 C C . ARG A 1 113 ? 28.469 3.669 -42.854 1.00 67.44 113 ARG A C 1
ATOM 880 O O . ARG A 1 113 ? 27.833 3.884 -41.834 1.00 67.44 113 ARG A O 1
ATOM 887 N N . SER A 1 114 ? 29.207 2.574 -43.017 1.00 61.34 114 SER A N 1
ATOM 888 C CA . SER A 1 114 ? 29.377 1.529 -42.000 1.00 61.34 114 SER A CA 1
ATOM 889 C C . SER A 1 114 ? 30.214 2.005 -40.817 1.00 61.34 114 SER A C 1
ATOM 891 O O . SER A 1 114 ? 29.876 1.676 -39.688 1.00 61.34 114 SER A O 1
ATOM 893 N N . ALA A 1 115 ? 31.254 2.816 -41.040 1.00 62.28 115 ALA A N 1
ATOM 894 C CA . ALA A 1 115 ? 32.028 3.441 -39.971 1.00 62.28 115 ALA A CA 1
ATOM 895 C C . ALA A 1 115 ? 31.168 4.437 -39.191 1.00 62.28 115 ALA A C 1
ATOM 897 O O . ALA A 1 115 ? 31.176 4.398 -37.969 1.00 62.28 115 ALA A O 1
ATOM 898 N N . TRP A 1 116 ? 30.361 5.257 -39.874 1.00 59.31 116 TRP A N 1
ATOM 899 C CA . TRP A 1 116 ? 29.411 6.162 -39.227 1.00 59.31 116 TRP A CA 1
ATOM 900 C C . TRP A 1 116 ? 28.310 5.409 -38.472 1.00 59.31 116 TRP A C 1
ATOM 902 O O . TRP A 1 116 ? 28.007 5.773 -37.343 1.00 59.31 116 TRP A O 1
ATOM 912 N N . ASN A 1 117 ? 27.758 4.327 -39.037 1.00 61.78 117 ASN A N 1
ATOM 913 C CA . ASN A 1 117 ? 26.757 3.493 -38.360 1.00 61.78 117 ASN A CA 1
ATOM 914 C C . ASN A 1 117 ? 27.346 2.759 -37.149 1.00 61.78 117 ASN A C 1
ATOM 916 O O . ASN A 1 117 ? 26.699 2.638 -36.116 1.00 61.78 117 ASN A O 1
ATOM 920 N N . TRP A 1 118 ? 28.580 2.269 -37.255 1.00 61.56 118 TRP A N 1
ATOM 921 C CA . TRP A 1 118 ? 29.295 1.652 -36.141 1.00 61.56 118 TRP A CA 1
ATOM 922 C C . TRP A 1 118 ? 29.637 2.686 -35.068 1.00 61.56 118 TRP A C 1
ATOM 924 O O . TRP A 1 118 ? 29.464 2.416 -33.884 1.00 61.56 118 TRP A O 1
ATOM 934 N N . MET A 1 119 ? 30.045 3.892 -35.469 1.00 58.62 119 MET A N 1
ATOM 935 C CA . MET A 1 119 ? 30.313 5.006 -34.566 1.00 58.62 119 MET A CA 1
ATOM 936 C C . MET A 1 119 ? 29.031 5.439 -33.846 1.00 58.62 119 MET A C 1
ATOM 938 O O . MET A 1 119 ? 29.032 5.508 -32.627 1.00 58.62 119 MET A O 1
ATOM 942 N N . SER A 1 120 ? 27.914 5.649 -34.549 1.00 54.00 120 SER A N 1
ATOM 943 C CA . SER A 1 120 ? 26.641 6.055 -33.938 1.00 54.00 120 SER A CA 1
ATOM 944 C C . SER A 1 120 ? 26.068 4.967 -33.025 1.00 54.00 120 SER A C 1
ATOM 946 O O . SER A 1 120 ? 25.687 5.250 -31.892 1.00 54.00 120 SER A O 1
ATOM 948 N N . THR A 1 121 ? 26.097 3.705 -33.458 1.00 53.97 121 THR A N 1
ATOM 949 C CA . THR A 1 121 ? 25.587 2.577 -32.662 1.00 53.97 121 THR A CA 1
ATOM 950 C C . THR A 1 121 ? 26.468 2.300 -31.442 1.00 53.97 121 THR A C 1
ATOM 952 O O . THR A 1 121 ? 25.957 1.896 -30.406 1.00 53.97 121 THR A O 1
ATOM 955 N N . LYS A 1 122 ? 27.786 2.531 -31.515 1.00 56.47 122 LYS A N 1
ATOM 956 C CA . LYS A 1 122 ? 28.719 2.182 -30.430 1.00 56.47 122 LYS A CA 1
ATOM 957 C C . LYS A 1 122 ? 29.070 3.346 -29.501 1.00 56.47 122 LYS A C 1
ATOM 959 O O . LYS A 1 122 ? 29.322 3.108 -28.325 1.00 56.47 122 LYS A O 1
ATOM 964 N N . TRP A 1 123 ? 29.083 4.582 -30.000 1.00 54.00 123 TRP A N 1
ATOM 965 C CA . TRP A 1 123 ? 29.412 5.772 -29.206 1.00 54.00 123 TRP A CA 1
ATOM 966 C C . TRP A 1 123 ? 28.191 6.530 -28.698 1.00 54.00 123 TRP A C 1
ATOM 968 O O . TRP A 1 123 ? 28.301 7.160 -27.655 1.00 54.00 123 TRP A O 1
ATOM 978 N N . TYR A 1 124 ? 27.043 6.475 -29.381 1.00 54.91 124 TYR A N 1
ATOM 979 C CA . TYR A 1 124 ? 25.856 7.226 -28.951 1.00 54.91 124 TYR A CA 1
ATOM 980 C C . TYR A 1 124 ? 24.913 6.390 -28.081 1.00 54.91 124 TYR A C 1
ATOM 982 O O . TYR A 1 124 ? 24.366 6.880 -27.099 1.00 54.91 124 TYR A O 1
ATOM 990 N N . VAL A 1 125 ? 24.757 5.103 -28.395 1.00 59.78 125 VAL A N 1
ATOM 991 C CA . VAL A 1 125 ? 23.841 4.215 -27.660 1.00 59.78 125 VAL A CA 1
ATOM 992 C C . VAL A 1 125 ? 24.440 3.774 -26.324 1.00 59.78 125 VAL A C 1
ATOM 994 O O . VAL A 1 125 ? 23.734 3.692 -25.328 1.00 59.78 125 VAL A O 1
ATOM 997 N N . ARG A 1 126 ? 25.752 3.539 -26.270 1.00 60.78 126 ARG A N 1
ATOM 998 C CA . ARG A 1 126 ? 26.430 3.012 -25.079 1.00 60.78 126 ARG A CA 1
ATOM 999 C C . ARG A 1 126 ? 26.351 3.939 -23.851 1.00 60.78 126 ARG A C 1
ATOM 1001 O O . ARG A 1 126 ? 25.998 3.446 -22.783 1.00 60.78 126 ARG A O 1
ATOM 1008 N N . PRO A 1 127 ? 26.567 5.266 -23.968 1.00 58.91 127 PRO A N 1
ATOM 1009 C CA . PRO A 1 127 ? 26.346 6.194 -22.857 1.00 58.91 127 PRO A CA 1
ATOM 1010 C C . PRO A 1 127 ? 24.873 6.280 -22.438 1.00 58.91 127 PRO A C 1
ATOM 1012 O O . PRO A 1 127 ? 24.589 6.349 -21.248 1.00 58.91 127 PRO A O 1
ATOM 1015 N N . LEU A 1 128 ? 23.937 6.223 -23.393 1.00 60.88 128 LEU A N 1
ATOM 1016 C CA . LEU A 1 128 ? 22.495 6.235 -23.113 1.00 60.88 128 LEU A CA 1
ATOM 1017 C C . LEU A 1 128 ? 22.042 4.977 -22.359 1.00 60.88 128 LEU A C 1
ATOM 1019 O O . LEU A 1 128 ? 21.269 5.071 -21.413 1.00 60.88 128 LEU A O 1
ATOM 1023 N N . ILE A 1 129 ? 22.558 3.803 -22.733 1.00 67.19 129 ILE A N 1
ATOM 1024 C CA . ILE A 1 129 ? 22.304 2.535 -22.034 1.00 67.19 129 ILE A CA 1
ATOM 1025 C C . ILE A 1 129 ? 22.850 2.581 -20.600 1.00 67.19 129 ILE A C 1
ATOM 1027 O O . ILE A 1 129 ? 22.182 2.120 -19.670 1.00 67.19 129 ILE A O 1
ATOM 1031 N N . GLN A 1 130 ? 24.044 3.153 -20.418 1.00 66.56 130 GLN A N 1
ATOM 1032 C CA . GLN A 1 130 ? 24.657 3.341 -19.104 1.00 66.56 130 GLN A CA 1
ATOM 1033 C C . GLN A 1 130 ? 23.794 4.265 -18.228 1.00 66.56 130 GLN A C 1
ATOM 1035 O O . GLN A 1 130 ? 23.420 3.878 -17.124 1.00 66.56 130 GLN A O 1
ATOM 1040 N N . GLN A 1 131 ? 23.394 5.428 -18.757 1.00 62.47 131 GLN A N 1
ATOM 1041 C CA . GLN A 1 131 ? 22.531 6.391 -18.063 1.00 62.47 131 GLN A CA 1
ATOM 1042 C C . GLN A 1 131 ? 21.159 5.805 -17.717 1.00 62.47 131 GLN A C 1
ATOM 1044 O O . GLN A 1 131 ? 20.673 5.998 -16.606 1.00 62.47 131 GLN A O 1
ATOM 1049 N N . GLN A 1 132 ? 20.543 5.052 -18.633 1.00 63.62 132 GLN A N 1
ATOM 1050 C CA . GLN A 1 132 ? 19.263 4.396 -18.373 1.00 63.62 132 GLN A CA 1
ATOM 1051 C C . GLN A 1 132 ? 19.393 3.338 -17.273 1.00 63.62 132 GLN A C 1
ATOM 1053 O O . GLN A 1 132 ? 18.512 3.227 -16.426 1.00 63.62 132 GLN A O 1
ATOM 1058 N N . SER A 1 133 ? 20.492 2.579 -17.261 1.00 72.06 133 SER A N 1
ATOM 1059 C CA . SER A 1 133 ? 20.741 1.578 -16.219 1.00 72.06 133 SER A CA 1
ATOM 1060 C C . SER A 1 133 ? 20.964 2.243 -14.857 1.00 72.06 133 SER A C 1
ATOM 1062 O O . SER A 1 133 ? 20.390 1.806 -13.865 1.00 72.06 133 SER A O 1
ATOM 1064 N N . GLU A 1 134 ? 21.729 3.335 -14.795 1.00 69.38 134 GLU A N 1
ATOM 1065 C CA . GLU A 1 134 ? 21.927 4.108 -13.562 1.00 69.38 134 GLU A CA 1
ATOM 1066 C C . GLU A 1 134 ? 20.607 4.695 -13.048 1.00 69.38 134 GLU A C 1
ATOM 1068 O O . GLU A 1 134 ? 20.252 4.485 -11.887 1.00 69.38 134 GLU A O 1
ATOM 1073 N N . PHE A 1 135 ? 19.831 5.346 -13.920 1.00 71.88 135 PHE A N 1
ATOM 1074 C CA . PHE A 1 135 ? 18.510 5.875 -13.582 1.00 71.88 135 PHE A CA 1
ATOM 1075 C C . PHE A 1 135 ? 17.570 4.780 -13.066 1.00 71.88 135 PHE A C 1
ATOM 1077 O O . PHE A 1 135 ? 16.966 4.935 -12.005 1.00 71.88 135 PHE A O 1
ATOM 1084 N N . ASN A 1 136 ? 17.486 3.650 -13.774 1.00 76.31 136 ASN A N 1
ATOM 1085 C CA . ASN A 1 136 ? 16.655 2.520 -13.365 1.00 76.31 136 ASN A CA 1
ATOM 1086 C C . ASN A 1 136 ? 17.106 1.967 -12.005 1.00 76.31 136 ASN A C 1
ATOM 1088 O O . ASN A 1 136 ? 16.267 1.678 -11.158 1.00 76.31 136 ASN A O 1
ATOM 1092 N N . GLY A 1 137 ? 18.416 1.869 -11.761 1.00 73.31 137 GLY A N 1
ATOM 1093 C CA . GLY A 1 137 ? 18.960 1.448 -10.471 1.00 73.31 137 GLY A CA 1
ATOM 1094 C C . GLY A 1 137 ? 18.586 2.401 -9.330 1.00 73.31 137 GLY A C 1
ATOM 1095 O O . GLY A 1 137 ? 18.218 1.950 -8.243 1.00 73.31 137 GLY A O 1
ATOM 1096 N N . HIS A 1 138 ? 18.618 3.714 -9.573 1.00 75.06 138 HIS A N 1
ATOM 1097 C CA . HIS A 1 138 ? 18.158 4.712 -8.605 1.00 75.06 138 HIS A CA 1
ATOM 1098 C C . HIS A 1 138 ? 16.651 4.619 -8.348 1.00 75.06 138 HIS A C 1
ATOM 1100 O O . HIS A 1 138 ? 16.236 4.624 -7.190 1.00 75.06 138 HIS A O 1
ATOM 1106 N N . ALA A 1 139 ? 15.841 4.465 -9.397 1.00 74.38 139 ALA A N 1
ATOM 1107 C CA . ALA A 1 139 ? 14.396 4.305 -9.276 1.00 74.38 139 ALA A CA 1
ATOM 1108 C C . ALA A 1 139 ? 14.027 3.046 -8.475 1.00 74.38 139 ALA A C 1
ATOM 1110 O O . ALA A 1 139 ? 13.235 3.124 -7.539 1.00 74.38 139 ALA A O 1
ATOM 1111 N N . VAL A 1 140 ? 14.657 1.902 -8.772 1.00 80.25 140 VAL A N 1
ATOM 1112 C CA . VAL A 1 140 ? 14.464 0.651 -8.017 1.00 80.25 140 VAL A CA 1
ATOM 1113 C C . VAL A 1 140 ? 14.836 0.831 -6.546 1.00 80.25 140 VAL A C 1
ATOM 1115 O O . VAL A 1 140 ? 14.121 0.339 -5.675 1.00 80.25 140 VAL A O 1
ATOM 1118 N N . ARG A 1 141 ? 15.931 1.541 -6.243 1.00 79.25 141 ARG A N 1
ATOM 1119 C CA . ARG A 1 141 ? 16.347 1.799 -4.857 1.00 79.25 141 ARG A CA 1
ATOM 1120 C C . ARG A 1 141 ? 15.312 2.629 -4.097 1.00 79.25 141 ARG A C 1
ATOM 1122 O O . ARG A 1 141 ? 14.902 2.211 -3.022 1.00 79.25 141 ARG A O 1
ATOM 1129 N N . ILE A 1 142 ? 14.857 3.737 -4.678 1.00 82.56 142 ILE A N 1
ATOM 1130 C CA . ILE A 1 142 ? 13.844 4.605 -4.058 1.00 82.56 142 ILE A CA 1
ATOM 1131 C C . ILE A 1 142 ? 12.541 3.831 -3.834 1.00 82.56 142 ILE A C 1
ATOM 1133 O O . ILE A 1 142 ? 11.946 3.912 -2.766 1.00 82.56 142 ILE A O 1
ATOM 1137 N N . LEU A 1 143 ? 12.112 3.030 -4.814 1.00 82.25 143 LEU A N 1
ATOM 1138 C CA . LEU A 1 143 ? 10.912 2.207 -4.669 1.00 82.25 143 LEU A CA 1
ATOM 1139 C C . LEU A 1 143 ? 11.052 1.173 -3.544 1.00 82.25 143 LEU A C 1
ATOM 1141 O O . LEU A 1 143 ? 10.101 0.950 -2.802 1.00 82.25 143 LEU A O 1
ATOM 1145 N N . ARG A 1 144 ? 12.231 0.562 -3.381 1.00 79.56 144 ARG A N 1
ATOM 1146 C CA . ARG A 1 144 ? 12.506 -0.357 -2.265 1.00 79.56 144 ARG A CA 1
ATOM 1147 C C . ARG A 1 144 ? 12.441 0.343 -0.913 1.00 79.56 144 ARG A C 1
ATOM 1149 O O . ARG A 1 144 ? 11.850 -0.206 0.011 1.00 79.56 144 ARG A O 1
ATOM 1156 N N . GLU A 1 145 ? 13.032 1.529 -0.806 1.00 85.06 145 GLU A N 1
ATOM 1157 C CA . GLU A 1 145 ? 12.990 2.340 0.415 1.00 85.06 145 GLU A CA 1
ATOM 1158 C C . GLU A 1 145 ? 11.545 2.705 0.775 1.00 85.06 145 GLU A C 1
ATOM 1160 O O . GLU A 1 145 ? 11.117 2.460 1.900 1.00 85.06 145 GLU A O 1
ATOM 1165 N N . LEU A 1 146 ? 10.752 3.153 -0.202 1.00 89.12 146 LEU A N 1
ATOM 1166 C CA . LEU A 1 146 ? 9.346 3.500 0.008 1.00 89.12 146 LEU A CA 1
ATOM 1167 C C . LEU A 1 146 ? 8.503 2.304 0.480 1.00 89.12 146 LEU A C 1
ATOM 1169 O O . LEU A 1 146 ? 7.652 2.442 1.356 1.00 89.12 146 LEU A O 1
ATOM 1173 N N . VAL A 1 147 ? 8.740 1.114 -0.078 1.00 86.75 147 VAL A N 1
ATOM 1174 C CA . VAL A 1 147 ? 8.053 -0.110 0.364 1.00 86.75 147 VAL A CA 1
ATOM 1175 C C . VAL A 1 147 ? 8.443 -0.492 1.782 1.00 86.75 147 VAL A C 1
ATOM 1177 O O . VAL A 1 147 ? 7.572 -0.870 2.563 1.00 86.75 147 VAL A O 1
ATOM 1180 N N . ALA A 1 148 ? 9.726 -0.387 2.126 1.00 84.75 148 ALA A N 1
ATOM 1181 C CA . ALA A 1 148 ? 10.196 -0.674 3.475 1.00 84.75 148 ALA A CA 1
ATOM 1182 C C . ALA A 1 148 ? 9.595 0.303 4.500 1.00 84.75 148 ALA A C 1
ATOM 1184 O O . ALA A 1 148 ? 9.159 -0.120 5.569 1.00 84.75 148 ALA A O 1
ATOM 1185 N N . GLU A 1 149 ? 9.503 1.592 4.162 1.00 89.00 149 GLU A N 1
ATOM 1186 C CA . GLU A 1 149 ? 8.831 2.590 4.999 1.00 89.00 149 GLU A CA 1
ATOM 1187 C C . GLU A 1 149 ? 7.336 2.297 5.156 1.00 89.00 149 GLU A C 1
ATOM 1189 O O . GLU A 1 149 ? 6.812 2.367 6.268 1.00 89.00 149 GLU A O 1
ATOM 1194 N N . GLN A 1 150 ? 6.650 1.916 4.074 1.00 92.25 150 GLN A N 1
ATOM 1195 C CA . GLN A 1 150 ? 5.234 1.554 4.139 1.00 92.25 150 GLN A CA 1
ATOM 1196 C C . GLN A 1 150 ? 5.000 0.339 5.044 1.00 92.25 150 GLN A C 1
ATOM 1198 O O . GLN A 1 150 ? 4.084 0.365 5.863 1.00 92.25 150 GLN A O 1
ATOM 1203 N N . GLN A 1 151 ? 5.852 -0.685 4.949 1.00 87.69 151 GLN A N 1
ATOM 1204 C CA . GLN A 1 151 ? 5.793 -1.857 5.826 1.00 87.69 151 GLN A CA 1
ATOM 1205 C C . GLN A 1 151 ? 6.021 -1.473 7.290 1.00 87.69 151 GLN A C 1
ATOM 1207 O O . GLN A 1 151 ? 5.229 -1.848 8.149 1.00 87.69 151 GLN A O 1
ATOM 1212 N N . ALA A 1 152 ? 7.032 -0.649 7.577 1.00 92.06 152 ALA A N 1
ATOM 1213 C CA . ALA A 1 152 ? 7.301 -0.189 8.937 1.00 92.06 152 ALA A CA 1
ATOM 1214 C C . ALA A 1 152 ? 6.135 0.626 9.529 1.00 92.06 152 ALA A C 1
ATOM 1216 O O . ALA A 1 152 ? 5.844 0.533 10.724 1.00 92.06 152 ALA A O 1
ATOM 1217 N N . LEU A 1 153 ? 5.458 1.431 8.704 1.00 93.25 153 LEU A N 1
ATOM 1218 C CA . LEU A 1 153 ? 4.254 2.158 9.108 1.00 93.25 153 LEU A CA 1
ATOM 1219 C C . LEU A 1 153 ? 3.084 1.208 9.375 1.00 93.25 153 LEU A C 1
ATOM 1221 O O . LEU A 1 153 ? 2.423 1.361 10.401 1.00 93.25 153 LEU A O 1
ATOM 1225 N N . ALA A 1 154 ? 2.858 0.223 8.504 1.00 91.75 154 ALA A N 1
ATOM 1226 C CA . ALA A 1 154 ? 1.821 -0.790 8.689 1.00 91.75 154 ALA A CA 1
ATOM 1227 C C . ALA A 1 154 ? 2.037 -1.582 9.991 1.00 91.75 154 ALA A C 1
ATOM 1229 O O . ALA A 1 154 ? 1.127 -1.677 10.814 1.00 91.75 154 ALA A O 1
ATOM 1230 N N . ASP A 1 155 ? 3.267 -2.031 10.248 1.00 93.50 155 ASP A N 1
ATOM 1231 C CA . ASP A 1 155 ? 3.637 -2.720 11.488 1.00 93.50 155 ASP A CA 1
ATOM 1232 C C . ASP A 1 155 ? 3.394 -1.838 12.720 1.00 93.50 155 ASP A C 1
ATOM 1234 O O . ASP A 1 155 ? 2.956 -2.301 13.776 1.00 93.50 155 ASP A O 1
ATOM 1238 N N . ARG A 1 156 ? 3.669 -0.534 12.614 1.00 94.44 156 ARG A N 1
ATOM 1239 C CA . ARG A 1 156 ? 3.434 0.409 13.710 1.00 94.44 156 ARG A CA 1
ATOM 1240 C C . ARG A 1 156 ? 1.947 0.612 13.987 1.00 94.44 156 ARG A C 1
ATOM 1242 O O . ARG A 1 156 ? 1.578 0.696 15.157 1.00 94.44 156 ARG A O 1
ATOM 1249 N N . VAL A 1 157 ? 1.113 0.681 12.951 1.00 96.38 157 VAL A N 1
ATOM 1250 C CA . VAL A 1 157 ? -0.349 0.749 13.097 1.00 96.38 157 VAL A CA 1
ATOM 1251 C C . VAL A 1 157 ? -0.863 -0.513 13.784 1.00 96.38 157 VAL A C 1
ATOM 1253 O O . VAL A 1 157 ? -1.536 -0.398 14.805 1.00 96.38 157 VAL A O 1
ATOM 1256 N N . GLN A 1 158 ? -0.444 -1.695 13.325 1.00 94.50 158 GLN A N 1
ATOM 1257 C CA . GLN A 1 158 ? -0.843 -2.972 13.924 1.00 94.50 158 GLN A CA 1
ATOM 1258 C C . GLN A 1 158 ? -0.484 -3.048 15.416 1.00 94.50 158 GLN A C 1
ATOM 1260 O O . GLN A 1 158 ? -1.315 -3.399 16.253 1.00 94.50 158 GLN A O 1
ATOM 1265 N N . ASN A 1 159 ? 0.739 -2.646 15.774 1.00 96.19 159 ASN A N 1
ATOM 1266 C CA . ASN A 1 159 ? 1.175 -2.609 17.171 1.00 96.19 159 ASN A CA 1
ATOM 1267 C C . ASN A 1 159 ? 0.322 -1.660 18.028 1.00 96.19 159 ASN A C 1
ATOM 1269 O O . ASN A 1 159 ? 0.020 -1.968 19.181 1.00 96.19 159 ASN A O 1
ATOM 1273 N N . LEU A 1 160 ? -0.065 -0.498 17.491 1.00 95.50 160 LEU A N 1
ATOM 1274 C CA . LEU A 1 160 ? -0.923 0.449 18.206 1.00 95.50 160 LEU A CA 1
ATOM 1275 C C . LEU A 1 160 ? -2.335 -0.110 18.412 1.00 95.50 160 LEU A C 1
ATOM 1277 O O . LEU A 1 160 ? -2.889 0.036 19.501 1.00 95.50 160 LEU A O 1
ATOM 1281 N N . GLU A 1 161 ? -2.900 -0.780 17.411 1.00 96.50 161 GLU A N 1
ATOM 1282 C CA . GLU A 1 161 ? -4.204 -1.442 17.521 1.00 96.50 161 GLU A CA 1
ATOM 1283 C C . GLU A 1 161 ? -4.201 -2.550 18.579 1.00 96.50 161 GLU A C 1
ATOM 1285 O O . GLU A 1 161 ? -5.146 -2.683 19.363 1.00 96.50 161 GLU A O 1
ATOM 1290 N N . ASP A 1 162 ? -3.123 -3.326 18.646 1.00 96.62 162 ASP A N 1
ATOM 1291 C CA . ASP A 1 162 ? -2.980 -4.398 19.627 1.00 96.62 162 ASP A CA 1
ATOM 1292 C C . ASP A 1 162 ? -2.825 -3.844 21.049 1.00 96.62 162 ASP A C 1
ATOM 1294 O O . ASP A 1 162 ? -3.438 -4.361 21.988 1.00 96.62 162 ASP A O 1
ATOM 1298 N N . LEU A 1 163 ? -2.085 -2.742 21.215 1.00 96.94 163 LEU A N 1
ATOM 1299 C CA . LEU A 1 163 ? -1.993 -2.028 22.490 1.00 96.94 163 LEU A CA 1
ATOM 1300 C C . LEU A 1 163 ? -3.351 -1.474 22.936 1.00 96.94 163 LEU A C 1
ATOM 1302 O O . LEU A 1 163 ? -3.718 -1.632 24.103 1.00 96.94 163 LEU A O 1
ATOM 1306 N N . LEU A 1 164 ? -4.123 -0.874 22.024 1.00 97.44 164 LEU A N 1
ATOM 1307 C CA . LEU A 1 164 ? -5.470 -0.380 22.327 1.00 97.44 164 LEU A CA 1
ATOM 1308 C C . LEU A 1 164 ? -6.400 -1.516 22.768 1.00 97.44 164 LEU A C 1
ATOM 1310 O O . LEU A 1 164 ? -7.092 -1.388 23.781 1.00 97.44 164 LEU A O 1
ATOM 1314 N N . ARG A 1 165 ? -6.367 -2.661 22.073 1.00 97.00 165 ARG A N 1
ATOM 1315 C CA . ARG A 1 165 ? -7.124 -3.859 22.473 1.00 97.00 165 ARG A CA 1
ATOM 1316 C C . ARG A 1 165 ? -6.738 -4.342 23.870 1.00 97.00 165 ARG A C 1
ATOM 1318 O O . ARG A 1 165 ? -7.613 -4.650 24.679 1.00 97.00 165 ARG A O 1
ATOM 1325 N N . GLN A 1 166 ? -5.446 -4.379 24.188 1.00 96.44 166 GLN A N 1
ATOM 1326 C CA . GLN A 1 166 ? -4.980 -4.774 25.519 1.00 96.44 166 GLN A CA 1
ATOM 1327 C C . GLN A 1 166 ? -5.457 -3.816 26.615 1.00 96.44 166 GLN A C 1
ATOM 1329 O O . GLN A 1 166 ? -5.877 -4.273 27.681 1.00 96.44 166 GLN A O 1
ATOM 1334 N N . GLN A 1 167 ? -5.419 -2.506 26.361 1.00 96.38 167 GLN A N 1
ATOM 1335 C CA . GLN A 1 167 ? -5.906 -1.505 27.311 1.00 96.38 167 GLN A CA 1
ATOM 1336 C C . GLN A 1 167 ? -7.405 -1.653 27.575 1.00 96.38 167 GLN A C 1
ATOM 1338 O O . GLN A 1 167 ? -7.819 -1.629 28.734 1.00 96.38 167 GLN A O 1
ATOM 1343 N N . GLN A 1 168 ? -8.204 -1.888 26.534 1.00 96.69 168 GLN A N 1
ATOM 1344 C CA . GLN A 1 168 ? -9.644 -2.102 26.671 1.00 96.69 168 GLN A CA 1
ATOM 1345 C C . GLN A 1 168 ? -9.957 -3.313 27.567 1.00 96.69 168 GLN A C 1
ATOM 1347 O O . GLN A 1 168 ? -10.727 -3.201 28.522 1.00 96.69 168 GLN A O 1
ATOM 1352 N N . ILE A 1 169 ? -9.262 -4.436 27.351 1.00 96.69 169 ILE A N 1
ATOM 1353 C CA . ILE A 1 169 ? -9.400 -5.643 28.184 1.00 96.69 169 ILE A CA 1
ATOM 1354 C C . ILE A 1 169 ? -9.007 -5.366 29.646 1.00 96.69 169 ILE A C 1
ATOM 1356 O O . ILE A 1 169 ? -9.612 -5.907 30.575 1.00 96.69 169 ILE A O 1
ATOM 1360 N N . GLN A 1 170 ? -7.978 -4.549 29.889 1.00 95.25 170 GLN A N 1
ATOM 1361 C CA . GLN A 1 170 ? -7.588 -4.179 31.253 1.00 95.25 170 GLN A CA 1
ATOM 1362 C C . GLN A 1 170 ? -8.649 -3.321 31.945 1.00 95.25 170 GLN A C 1
ATOM 1364 O O . GLN A 1 170 ? -8.945 -3.571 33.115 1.00 95.25 170 GLN A O 1
ATOM 1369 N N . ILE A 1 171 ? -9.231 -2.350 31.236 1.00 96.25 171 ILE A N 1
ATOM 1370 C CA . ILE A 1 171 ? -10.304 -1.498 31.762 1.00 96.25 171 ILE A CA 1
ATOM 1371 C C . ILE A 1 171 ? -11.508 -2.357 32.155 1.00 96.25 171 ILE A C 1
ATOM 1373 O O . ILE A 1 171 ? -11.988 -2.243 33.282 1.00 96.25 171 ILE A O 1
ATOM 1377 N N . GLU A 1 172 ? -11.932 -3.274 31.287 1.00 95.31 172 GLU A N 1
ATOM 1378 C CA . GLU A 1 172 ? -13.051 -4.185 31.558 1.00 95.31 172 GLU A CA 1
ATOM 1379 C C . GLU A 1 172 ? -12.792 -5.064 32.789 1.00 95.31 172 GLU A C 1
ATOM 1381 O O . GLU A 1 172 ? -13.646 -5.178 33.669 1.00 95.31 172 GLU A O 1
ATOM 1386 N N . ARG A 1 173 ? -11.579 -5.617 32.923 1.00 94.50 173 ARG A N 1
ATOM 1387 C CA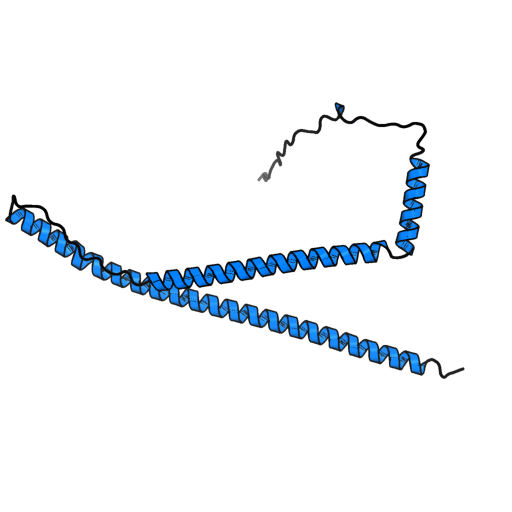 . ARG A 1 173 ? -11.184 -6.407 34.105 1.00 94.50 173 ARG A CA 1
ATOM 1388 C C . ARG A 1 173 ? -11.168 -5.594 35.400 1.00 94.50 173 ARG A C 1
ATOM 1390 O O . ARG A 1 173 ? -11.424 -6.145 36.470 1.00 94.50 173 ARG A O 1
ATOM 1397 N N . LEU A 1 174 ? -10.790 -4.319 35.342 1.00 93.88 174 LEU A N 1
ATOM 1398 C CA . LEU A 1 174 ? -10.794 -3.441 36.517 1.00 93.88 174 LEU A CA 1
ATOM 1399 C C . LEU A 1 174 ? -12.224 -3.057 36.908 1.00 93.88 174 LEU A C 1
ATOM 1401 O O . LEU A 1 174 ? -12.556 -3.069 38.093 1.00 93.88 174 LEU A O 1
ATOM 1405 N N . GLN A 1 175 ? -13.079 -2.784 35.923 1.00 92.88 175 GLN A N 1
ATOM 1406 C CA . GLN A 1 175 ? -14.495 -2.497 36.143 1.00 92.88 175 GLN A CA 1
ATOM 1407 C C . GLN A 1 175 ? -15.230 -3.699 36.745 1.00 92.88 175 GLN A C 1
ATOM 1409 O O . GLN A 1 175 ? -15.958 -3.529 37.723 1.00 92.88 175 GLN A O 1
ATOM 1414 N N . SER A 1 176 ? -14.985 -4.914 36.241 1.00 91.56 176 SER A N 1
ATOM 1415 C CA . SER A 1 176 ? -15.611 -6.129 36.777 1.00 91.56 176 SER A CA 1
ATOM 1416 C C . SER A 1 176 ? -15.216 -6.384 38.236 1.00 91.56 176 SER A C 1
ATOM 1418 O O . SER A 1 176 ? -16.072 -6.667 39.070 1.00 91.56 176 SER A O 1
ATOM 1420 N N . LYS A 1 177 ? -13.932 -6.203 38.585 1.00 90.56 177 LYS A N 1
ATOM 1421 C CA . LYS A 1 177 ? -13.451 -6.319 39.974 1.00 90.56 177 LYS A CA 1
ATOM 1422 C C . LYS A 1 177 ? -14.101 -5.297 40.908 1.00 90.56 177 LYS A C 1
ATOM 1424 O O . LYS A 1 177 ? -14.503 -5.652 42.010 1.00 90.56 177 LYS A O 1
ATOM 1429 N N . SER A 1 178 ? -14.231 -4.045 40.466 1.00 86.00 178 SER A N 1
ATOM 1430 C CA . SER A 1 178 ? -14.858 -2.985 41.264 1.00 86.00 178 SER A CA 1
ATOM 1431 C C . SER A 1 178 ? -16.354 -3.235 41.511 1.00 86.00 178 SER A C 1
ATOM 1433 O O . SER A 1 178 ? -16.852 -2.963 42.609 1.00 86.00 178 SER A O 1
ATOM 1435 N N . GLN A 1 179 ? -17.070 -3.786 40.525 1.00 82.81 179 GLN A N 1
ATOM 1436 C CA . GLN A 1 179 ? -18.478 -4.169 40.675 1.00 82.81 179 GLN A CA 1
ATOM 1437 C C . GLN A 1 179 ? -18.658 -5.335 41.659 1.00 82.81 179 GLN A C 1
ATOM 1439 O O . GLN A 1 179 ? -19.530 -5.259 42.526 1.00 82.81 179 GLN A O 1
ATOM 1444 N N . ASP A 1 180 ? -17.801 -6.358 41.595 1.00 83.25 180 ASP A N 1
ATOM 1445 C CA . ASP A 1 180 ? -17.826 -7.497 42.526 1.00 83.25 180 ASP A CA 1
ATOM 1446 C C . ASP A 1 180 ? -17.563 -7.078 43.984 1.00 83.25 180 ASP A C 1
ATOM 1448 O O . ASP A 1 180 ? -18.230 -7.550 44.913 1.00 83.25 180 ASP A O 1
ATOM 1452 N N . GLU A 1 181 ? -16.610 -6.169 44.209 1.00 77.56 181 GLU A N 1
ATOM 1453 C CA . GLU A 1 181 ? -16.307 -5.639 45.545 1.00 77.56 181 GLU A CA 1
ATOM 1454 C C . GLU A 1 181 ? -17.457 -4.782 46.099 1.00 77.56 181 GLU A C 1
ATOM 1456 O O . GLU A 1 181 ? -17.813 -4.897 47.276 1.00 77.56 181 GLU A O 1
ATOM 1461 N N . SER A 1 182 ? -18.106 -3.990 45.241 1.00 73.88 182 SER A N 1
ATOM 1462 C CA . SER A 1 182 ? -19.267 -3.171 45.618 1.00 73.88 182 SER A CA 1
ATOM 1463 C C . SER A 1 182 ? -20.508 -4.023 45.931 1.00 73.88 182 SER A C 1
ATOM 1465 O O . SER A 1 182 ? -21.251 -3.714 46.864 1.00 73.88 182 SER A O 1
ATOM 1467 N N . GLY A 1 183 ? -20.714 -5.132 45.209 1.00 69.50 183 GLY A N 1
ATOM 1468 C CA . GLY A 1 183 ? -21.819 -6.071 45.439 1.00 69.50 183 GLY A CA 1
ATOM 1469 C C . GLY A 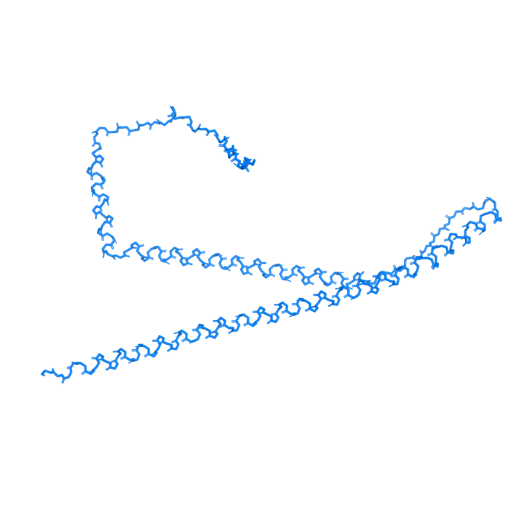1 183 ? -21.689 -6.876 46.739 1.00 69.50 183 GLY A C 1
ATOM 1470 O O . GLY A 1 183 ? -22.685 -7.113 47.425 1.00 69.50 183 GLY A O 1
ATOM 1471 N N . ARG A 1 184 ? -20.465 -7.244 47.143 1.00 64.88 184 ARG A N 1
ATOM 1472 C CA . ARG A 1 184 ? -20.215 -7.948 48.418 1.00 64.88 184 ARG A CA 1
ATOM 1473 C C . ARG A 1 184 ? -20.337 -7.053 49.654 1.00 64.88 184 ARG A C 1
ATOM 1475 O O . ARG A 1 184 ? -20.737 -7.544 50.706 1.00 64.88 184 ARG A O 1
ATOM 1482 N N . GLY A 1 185 ? -20.036 -5.757 49.542 1.00 59.19 185 GLY A N 1
ATOM 1483 C CA . GLY A 1 185 ? -20.152 -4.804 50.655 1.00 59.19 185 GLY A CA 1
ATOM 1484 C C . GLY A 1 185 ? -21.591 -4.399 51.012 1.00 59.19 185 GLY A C 1
ATOM 1485 O O . GLY A 1 185 ? -21.848 -4.012 52.151 1.00 59.19 185 GLY A O 1
ATOM 1486 N N . GLY A 1 186 ? -22.539 -4.505 50.072 1.00 55.94 186 GLY A N 1
ATOM 1487 C CA . GLY A 1 186 ? -23.931 -4.068 50.259 1.00 55.94 186 GLY A CA 1
ATOM 1488 C C . GLY A 1 186 ? -24.850 -5.060 50.986 1.00 55.94 186 GLY A C 1
ATOM 1489 O O . GLY A 1 186 ? -25.846 -4.646 51.569 1.00 55.94 186 GLY A O 1
ATOM 1490 N N . SER A 1 187 ? -24.521 -6.357 51.007 1.00 56.12 187 SER A N 1
ATOM 1491 C CA . SER A 1 187 ? -25.414 -7.404 51.541 1.00 56.12 187 SER A CA 1
ATOM 1492 C C . SER A 1 187 ? -25.236 -7.707 53.042 1.00 56.12 187 SER A C 1
ATOM 1494 O O . SER A 1 187 ? -25.927 -8.574 53.570 1.00 56.12 187 SER A O 1
ATOM 1496 N N . GLY A 1 188 ? -24.320 -7.026 53.742 1.00 55.72 188 GLY A N 1
ATOM 1497 C CA . GLY A 1 188 ? -23.981 -7.290 55.152 1.00 55.72 188 GLY A CA 1
ATOM 1498 C C . GLY A 1 188 ? -24.610 -6.346 56.185 1.00 55.72 188 GLY A C 1
ATOM 1499 O O . GLY A 1 188 ? -24.169 -6.327 57.332 1.00 55.72 188 GLY A O 1
ATOM 1500 N N . ARG A 1 189 ? -25.588 -5.520 55.798 1.00 53.78 189 ARG A N 1
ATOM 1501 C CA . ARG A 1 189 ? -26.235 -4.534 56.679 1.00 53.78 189 ARG A CA 1
ATOM 1502 C C . ARG A 1 189 ? -27.757 -4.685 56.642 1.00 53.78 189 ARG A C 1
ATOM 1504 O O . ARG A 1 189 ? -28.427 -3.861 56.039 1.00 53.78 189 ARG A O 1
ATOM 1511 N N . HIS A 1 190 ? -28.289 -5.714 57.293 1.00 49.22 190 HIS A N 1
ATOM 1512 C CA . HIS A 1 190 ? -29.659 -5.735 57.812 1.00 49.22 190 HIS A CA 1
ATOM 1513 C C . HIS A 1 190 ? -29.731 -6.632 59.042 1.00 49.22 190 HIS A C 1
ATOM 1515 O O . HIS A 1 190 ? -29.062 -7.689 59.028 1.00 49.22 190 HIS A O 1
#

Foldseek 3Di:
DDDDDDDPDDPDPDPPCVPPPPPDDVVDDPVVVVVVVVVVVVVCVVVCVVVVVVVVVVVVVVVVVVVVVVVVVVVVLVVLVVVLVVLVVPLQDDDDDDDDDDDDDPVPVCCVVVVVVCCCVPVVVVVVSVVSSVVSVVVSVVSVVVSVVVVVVVVVVVVVVVVVVVVVVVVVVVVVVVVVVVVVVPPPDD

pLDDT: mean 70.79, std 14.82, range [39.41, 97.44]

Radius of gyration: 37.81 Å; chains: 1; bounding box: 96×47×112 Å